Protein AF-A0A3D8Z1V7-F1 (afdb_monomer)

Foldseek 3Di:
DDDDDDDDDDDDDDDDDDDDDDDPDPDDPPDPDPCPDQFFPDADPNFRFRDDADAPDPDAPVLVVQLVVVCPDPCQVVQVVHDDDPQVSQLSSCCRAQVVLLQVLQCVQQNHPVRCVVFWDWDWDGVVVVDPHTAIETEGLDDDPSVSSSSVSSNVVNPPHHDRPRYTYGYDVVRVCVVVVVVPPD

Nearest PDB structures (foldseek):
  8j7t-assembly1_B  TM=4.264E-01  e=1.704E+00  Homo sapiens
  6vd9-assembly2_B  TM=3.852E-01  e=3.256E+00  Cupriavidus metallidurans CH34
  1yj7-assembly1_C  TM=2.458E-01  e=1.315E+00  Escherichia coli
  6sw5-assembly2_D  TM=3.712E-01  e=5.467E+00  Homo sapiens
  3v97-assembly1_A  TM=3.037E-01  e=2.681E+00  Escherichia coli K-12

Mean predicted aligned error: 13.34 Å

Solvent-accessible surface area (backbone atoms only — not comparable to full-atom values): 11504 Å² total; per-residue (Å²): 142,84,89,81,89,82,92,85,83,90,81,89,80,89,83,87,81,84,90,80,88,79,81,91,71,88,68,80,83,87,62,83,78,83,64,92,62,79,53,69,77,48,76,57,96,94,35,37,26,41,53,79,76,81,73,73,42,94,74,29,71,56,56,53,50,52,33,52,58,48,66,71,30,65,56,41,73,74,33,76,84,44,76,83,43,74,48,48,49,47,32,48,34,43,53,68,54,47,36,56,50,52,51,52,29,45,28,73,70,50,35,53,77,84,38,34,62,77,50,34,52,75,50,77,40,33,31,81,78,71,36,97,52,45,29,37,38,43,35,26,48,72,79,54,79,63,52,55,55,31,51,52,49,48,46,64,68,23,60,84,48,36,59,57,85,47,47,44,35,29,56,36,83,60,56,84,54,55,70,59,57,71,68,67,78,118

Radius of gyration: 25.28 Å; Cα contacts (8 Å, |Δi|>4): 231; chains: 1; bounding box: 89×51×52 Å

Structure (mmCIF, N/CA/C/O backbone):
data_AF-A0A3D8Z1V7-F1
#
_entry.id   AF-A0A3D8Z1V7-F1
#
loop_
_atom_site.group_PDB
_atom_site.id
_atom_site.type_symbol
_atom_site.label_atom_id
_atom_site.label_alt_id
_atom_site.label_comp_id
_atom_site.label_asym_id
_atom_site.label_entity_id
_atom_site.label_seq_id
_atom_site.pdbx_PDB_ins_code
_atom_site.Cartn_x
_atom_site.Cartn_y
_atom_site.Cartn_z
_atom_site.occupancy
_atom_site.B_iso_or_equiv
_atom_site.auth_seq_id
_atom_site.auth_comp_id
_atom_site.auth_asym_id
_atom_site.auth_atom_id
_atom_site.pdbx_PDB_model_num
ATOM 1 N N . MET A 1 1 ? -67.248 1.245 -36.392 1.00 36.69 1 MET A N 1
ATOM 2 C CA . MET A 1 1 ? -67.913 0.194 -35.577 1.00 36.69 1 MET A CA 1
ATOM 3 C C . MET A 1 1 ? -66.799 -0.486 -34.789 1.00 36.69 1 MET A C 1
ATOM 5 O O . MET A 1 1 ? -65.907 -0.995 -35.435 1.00 36.69 1 MET A O 1
ATOM 9 N N . LYS A 1 2 ? -66.633 -0.368 -33.469 1.00 39.84 2 LYS A N 1
ATOM 10 C CA . LYS A 1 2 ? -67.512 -0.695 -32.335 1.00 39.84 2 LYS A CA 1
ATOM 11 C C . LYS A 1 2 ? -67.041 0.135 -31.113 1.00 39.84 2 LYS A C 1
ATOM 13 O O . LYS A 1 2 ? -65.891 0.553 -31.067 1.00 39.84 2 LYS A O 1
ATOM 18 N N . LYS A 1 3 ? -67.967 0.430 -30.200 1.00 40.41 3 LYS A N 1
ATOM 19 C CA . LYS A 1 3 ? -67.883 1.364 -29.056 1.00 40.41 3 LYS A CA 1
ATOM 20 C C . LYS A 1 3 ? -67.229 0.723 -27.814 1.00 40.41 3 LYS A C 1
ATOM 22 O O . LYS A 1 3 ? -67.368 -0.486 -27.675 1.00 40.41 3 LYS A O 1
ATOM 27 N N . MET A 1 4 ? -66.662 1.551 -26.918 1.00 53.50 4 MET A N 1
ATOM 28 C CA . MET A 1 4 ? -66.791 1.597 -25.428 1.00 53.50 4 MET A CA 1
ATOM 29 C C . MET A 1 4 ? -65.552 2.354 -24.858 1.00 53.50 4 MET A C 1
ATOM 31 O O . MET A 1 4 ? -64.449 1.900 -25.117 1.00 53.50 4 MET A O 1
ATOM 35 N N . VAL A 1 5 ? -65.552 3.566 -24.262 1.00 49.47 5 VAL A N 1
ATOM 36 C CA . VAL A 1 5 ? -66.402 4.221 -23.227 1.00 49.47 5 VAL A CA 1
ATOM 37 C C . VAL A 1 5 ? -66.281 3.447 -21.891 1.00 49.47 5 VAL A C 1
ATOM 39 O O . VAL A 1 5 ? -66.635 2.278 -21.912 1.00 49.47 5 VAL A O 1
ATOM 42 N N . PHE A 1 6 ? -65.809 3.923 -20.719 1.00 47.84 6 PHE A N 1
ATOM 43 C CA . PHE A 1 6 ? -65.652 5.250 -20.076 1.00 47.84 6 PHE A CA 1
ATOM 44 C C . PHE A 1 6 ? -64.863 5.111 -18.723 1.00 47.84 6 PHE A C 1
ATOM 46 O O . PHE A 1 6 ? -64.925 4.029 -18.155 1.00 47.84 6 PHE A O 1
ATOM 53 N N . ILE A 1 7 ? -64.290 6.227 -18.195 1.00 51.06 7 ILE A N 1
ATOM 54 C CA . ILE A 1 7 ? -64.297 6.735 -16.770 1.00 51.06 7 ILE A CA 1
ATOM 55 C C . ILE A 1 7 ? -63.654 5.853 -15.672 1.00 51.06 7 ILE A C 1
ATOM 57 O O . ILE A 1 7 ? -63.883 4.659 -15.636 1.00 51.06 7 ILE A O 1
ATOM 61 N N . ALA A 1 8 ? -62.950 6.310 -14.630 1.00 48.50 8 ALA A N 1
ATOM 62 C CA . ALA A 1 8 ? -62.347 7.550 -14.111 1.00 48.50 8 ALA A CA 1
ATOM 63 C C . ALA A 1 8 ? -61.483 7.086 -12.894 1.00 48.50 8 ALA A C 1
ATOM 65 O O . ALA A 1 8 ? -61.575 5.933 -12.488 1.00 48.50 8 ALA A O 1
ATOM 66 N N . ILE A 1 9 ? -60.600 7.865 -12.275 1.00 53.44 9 ILE A N 1
ATOM 67 C CA . ILE A 1 9 ? -60.926 8.788 -11.177 1.00 53.44 9 ILE A CA 1
ATOM 68 C C . ILE A 1 9 ? -59.629 9.523 -10.824 1.00 53.44 9 ILE A C 1
ATOM 70 O O . ILE A 1 9 ? -58.592 8.918 -10.557 1.00 53.44 9 ILE A O 1
ATOM 74 N N . LEU A 1 10 ? -59.737 10.845 -10.839 1.00 50.25 10 LEU A N 1
ATOM 75 C CA . LEU A 1 10 ? -58.788 11.810 -10.318 1.00 50.25 10 LEU A CA 1
ATOM 76 C C . LEU A 1 10 ? -59.060 11.948 -8.811 1.00 50.25 10 LEU A C 1
ATOM 78 O O . LEU A 1 10 ? -60.176 12.309 -8.441 1.00 50.25 10 LEU A O 1
ATOM 82 N N . SER A 1 11 ? -58.064 11.708 -7.960 1.00 50.09 11 SER A N 1
ATOM 83 C CA . SER A 1 11 ? -58.139 12.043 -6.532 1.00 50.09 11 SER A CA 1
ATOM 84 C C . SER A 1 11 ? -56.887 12.811 -6.135 1.00 50.09 11 SER A C 1
ATOM 86 O O . SER A 1 11 ? -55.840 12.236 -5.853 1.00 50.09 11 SER A O 1
ATOM 88 N N . VAL A 1 12 ? -57.019 14.136 -6.163 1.00 46.41 12 VAL A N 1
ATOM 89 C CA . VAL A 1 12 ? -56.083 15.102 -5.588 1.00 46.41 12 VAL A CA 1
ATOM 90 C C . VAL A 1 12 ? -56.299 15.121 -4.078 1.00 46.41 12 VAL A C 1
ATOM 92 O O . VAL A 1 12 ? -57.408 15.394 -3.623 1.00 46.41 12 VAL A O 1
ATOM 95 N N . LEU A 1 13 ? -55.241 14.886 -3.306 1.00 58.91 13 LEU A N 1
ATOM 96 C CA . LEU A 1 13 ? -55.173 15.286 -1.904 1.00 58.91 13 LEU A CA 1
ATOM 97 C C . LEU A 1 13 ? -54.005 16.258 -1.739 1.00 58.91 13 LEU A C 1
ATOM 99 O O . LEU A 1 13 ? -52.839 15.877 -1.732 1.00 58.91 13 LEU A O 1
ATOM 103 N N . LEU A 1 14 ? -54.372 17.534 -1.643 1.00 47.94 14 LEU A N 1
ATOM 104 C CA . LEU A 1 14 ? -53.572 18.611 -1.078 1.00 47.94 14 LEU A CA 1
ATOM 105 C C . LEU A 1 14 ? -53.502 18.412 0.439 1.00 47.94 14 LEU A C 1
ATOM 107 O O . LEU A 1 14 ? -54.532 18.461 1.109 1.00 47.94 14 LEU A O 1
ATOM 111 N N . LEU A 1 15 ? -52.293 18.275 0.977 1.00 61.50 15 LEU A N 1
ATOM 112 C CA . LEU A 1 15 ? -52.003 18.668 2.351 1.00 61.50 15 LEU A CA 1
ATOM 113 C C . LEU A 1 15 ? -50.896 19.718 2.323 1.00 61.50 15 LEU A C 1
ATOM 115 O O . LEU A 1 15 ? -49.775 19.472 1.888 1.00 61.50 15 LEU A O 1
ATOM 119 N N . ILE A 1 16 ? -51.284 20.911 2.758 1.00 56.44 16 ILE A N 1
ATOM 120 C CA . ILE A 1 16 ? -50.437 22.057 3.051 1.00 56.44 16 ILE A CA 1
ATOM 121 C C . ILE A 1 16 ? -50.046 21.959 4.532 1.00 56.44 16 ILE A C 1
ATOM 123 O O . ILE A 1 16 ? -50.916 21.819 5.389 1.00 56.44 16 ILE A O 1
ATOM 127 N N . GLY A 1 17 ? -48.754 22.099 4.815 1.00 51.62 17 GLY A N 1
ATOM 128 C CA . GLY A 1 17 ? -48.171 22.446 6.116 1.00 51.62 17 GLY A CA 1
ATOM 129 C C . GLY A 1 17 ? -46.689 22.741 5.875 1.00 51.62 17 GLY A C 1
ATOM 130 O O . GLY A 1 17 ? -45.964 21.840 5.482 1.00 51.62 17 GLY A O 1
ATOM 131 N N . GLY A 1 18 ? -46.272 24.007 5.768 1.00 40.59 18 GLY A N 1
ATOM 132 C CA . GLY A 1 18 ? -45.757 24.829 6.879 1.00 40.59 18 GLY A CA 1
ATOM 133 C C . GLY A 1 18 ? -44.215 24.809 6.843 1.00 40.59 18 GLY A C 1
ATOM 134 O O . GLY A 1 18 ? -43.633 23.782 7.142 1.00 40.59 18 GLY A O 1
ATOM 135 N N . CYS A 1 19 ? -43.548 25.782 6.209 1.00 48.91 19 CYS A N 1
ATOM 136 C CA . CYS A 1 19 ? -43.001 27.031 6.782 1.00 48.91 19 CYS A CA 1
ATOM 137 C C . CYS A 1 19 ? -41.637 26.863 7.501 1.00 48.91 19 CYS A C 1
ATOM 139 O O . CYS A 1 19 ? -41.556 26.175 8.512 1.00 48.91 19 CYS A O 1
ATOM 141 N N . GLY A 1 20 ? -40.610 27.555 6.982 1.00 41.53 20 GLY A N 1
ATOM 142 C CA . GLY A 1 20 ? -39.247 27.721 7.526 1.00 41.53 20 GLY A CA 1
ATOM 143 C C . GLY A 1 20 ? -38.201 27.586 6.405 1.00 41.53 20 GLY A C 1
ATOM 144 O O . GLY A 1 20 ? -37.954 26.471 5.972 1.00 41.53 20 GLY A O 1
ATOM 145 N N . THR A 1 21 ? -37.790 28.658 5.701 1.00 46.19 21 THR A N 1
ATOM 146 C CA . THR A 1 21 ? -36.613 29.529 5.999 1.00 46.19 21 THR A CA 1
ATOM 147 C C . THR A 1 21 ? -35.351 28.681 6.241 1.00 46.19 21 THR A C 1
ATOM 149 O O . THR A 1 21 ? -35.394 27.786 7.069 1.00 46.19 21 THR A O 1
ATOM 152 N N . GLU A 1 22 ? -34.185 28.842 5.618 1.00 40.16 22 GLU A N 1
ATOM 153 C CA . GLU A 1 22 ? -33.534 29.916 4.864 1.00 40.16 22 GLU A CA 1
ATOM 154 C C . GLU A 1 22 ? -32.158 29.358 4.428 1.00 40.16 22 GLU A C 1
ATOM 156 O O . GLU A 1 22 ? -31.621 28.488 5.108 1.00 40.16 22 GLU A O 1
ATOM 161 N N . GLY A 1 23 ? -31.589 29.850 3.322 1.00 37.38 23 GLY A N 1
ATOM 162 C CA . GLY A 1 23 ? -30.153 29.724 3.032 1.00 37.38 23 GLY A CA 1
ATOM 163 C C . GLY A 1 23 ? -29.674 28.406 2.413 1.00 37.38 23 GLY A C 1
ATOM 164 O O . GLY A 1 23 ? -29.104 27.555 3.086 1.00 37.38 23 GLY A O 1
ATOM 165 N N . THR A 1 24 ? -29.778 28.279 1.089 1.00 41.50 24 THR A N 1
ATOM 166 C CA . THR A 1 24 ? -28.819 27.463 0.328 1.00 41.50 24 THR A CA 1
ATOM 167 C C . THR A 1 24 ? -27.520 28.251 0.198 1.00 41.50 24 THR A C 1
ATOM 169 O O . THR A 1 24 ? -27.268 28.868 -0.837 1.00 41.50 24 THR A O 1
ATOM 172 N N . ASP A 1 25 ? -26.718 28.247 1.259 1.00 39.47 25 ASP A N 1
ATOM 173 C CA . ASP A 1 25 ? -25.293 28.517 1.127 1.00 39.47 25 ASP A CA 1
ATOM 174 C C . ASP A 1 25 ? -24.633 27.237 0.624 1.00 39.47 25 ASP A C 1
ATOM 176 O O . ASP A 1 25 ? -24.606 26.207 1.300 1.00 39.47 25 ASP A O 1
ATOM 180 N N . GLY A 1 26 ? -24.123 27.310 -0.605 1.00 48.50 26 GLY A N 1
ATOM 181 C CA . GLY A 1 26 ? -23.176 26.342 -1.127 1.00 48.50 26 GLY A CA 1
ATOM 182 C C . GLY A 1 26 ? -21.952 26.333 -0.224 1.00 48.50 26 GLY A C 1
ATOM 183 O O . GLY A 1 26 ? -21.094 27.209 -0.313 1.00 48.50 26 GLY A O 1
ATOM 184 N N . ARG A 1 27 ? -21.886 25.343 0.662 1.00 35.81 27 ARG A N 1
ATOM 185 C CA . ARG A 1 27 ? -20.679 25.025 1.405 1.00 35.81 27 ARG A CA 1
ATOM 186 C C . ARG A 1 27 ? -19.976 23.913 0.644 1.00 35.81 27 ARG A C 1
ATOM 188 O O . ARG A 1 27 ? -20.516 22.822 0.497 1.00 35.81 27 ARG A O 1
ATOM 195 N N . ALA A 1 28 ? -18.807 24.250 0.104 1.00 43.41 28 ALA A N 1
ATOM 196 C CA . ALA A 1 28 ? -17.810 23.277 -0.299 1.00 43.41 28 ALA A CA 1
ATOM 197 C C . ALA A 1 28 ? -17.641 22.289 0.859 1.00 43.41 28 ALA A C 1
ATOM 199 O O . ALA A 1 28 ? -17.317 22.698 1.977 1.00 43.41 28 ALA A O 1
ATOM 200 N N . ASP A 1 29 ? -17.974 21.029 0.599 1.00 32.75 29 ASP A N 1
ATOM 201 C CA . ASP A 1 29 ? -17.901 19.956 1.579 1.00 32.75 29 ASP A CA 1
ATOM 202 C C . ASP A 1 29 ? -16.434 19.532 1.695 1.00 32.75 29 ASP A C 1
ATOM 204 O O . ASP A 1 29 ? -15.956 18.608 1.040 1.00 32.75 29 ASP A O 1
ATOM 208 N N . ASP A 1 30 ? -15.701 20.327 2.468 1.00 42.16 30 ASP A N 1
ATOM 209 C CA . ASP A 1 30 ? -14.350 20.067 2.951 1.00 42.16 30 ASP A CA 1
ATOM 210 C C . ASP A 1 30 ? -14.444 19.233 4.237 1.00 42.16 30 ASP A C 1
ATOM 212 O O . ASP A 1 30 ? -14.076 19.661 5.331 1.00 42.16 30 ASP A O 1
ATOM 216 N N . SER A 1 31 ? -15.070 18.063 4.115 1.00 37.75 31 SER A N 1
ATOM 217 C CA . SER A 1 31 ? -15.156 17.078 5.183 1.00 37.75 31 SER A CA 1
ATOM 218 C C . 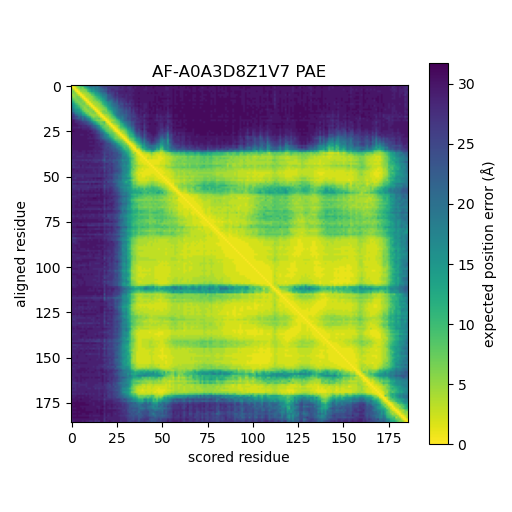SER A 1 31 ? -14.582 15.753 4.680 1.00 37.75 31 SER A C 1
ATOM 220 O O . SER A 1 31 ? -15.137 15.064 3.816 1.00 37.75 31 SER A O 1
ATOM 222 N N . SER A 1 32 ? -13.406 15.395 5.206 1.00 44.53 32 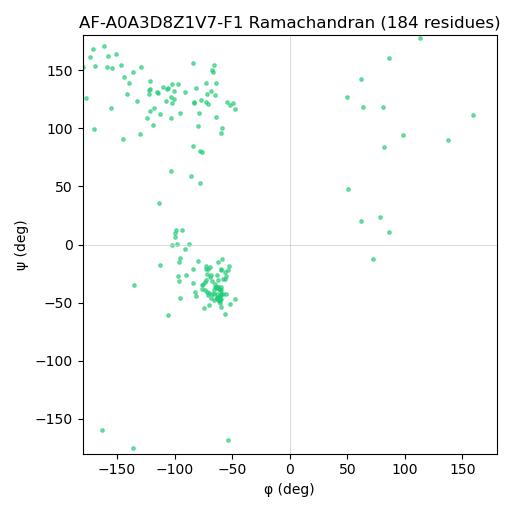SER A N 1
ATOM 223 C CA . SER A 1 32 ? -13.037 13.990 5.317 1.00 44.53 32 SER A CA 1
ATOM 224 C C . SER A 1 32 ? -14.177 13.317 6.081 1.00 44.53 32 SER A C 1
ATOM 226 O O . SER A 1 32 ? -14.611 13.794 7.129 1.00 44.53 32 SER A O 1
ATOM 228 N N . ALA A 1 33 ? -14.781 12.295 5.481 1.00 43.91 33 ALA A N 1
ATOM 229 C CA . ALA A 1 33 ? -15.939 11.648 6.071 1.00 43.91 33 ALA A CA 1
ATOM 230 C C . ALA A 1 33 ? -15.508 11.001 7.394 1.00 43.91 33 ALA A C 1
ATOM 232 O O . ALA A 1 33 ? -14.778 10.015 7.373 1.00 43.91 33 ALA A O 1
ATOM 233 N N . GLU A 1 34 ? -15.951 11.547 8.530 1.00 44.88 34 GLU A N 1
ATOM 234 C CA . GLU A 1 34 ? -15.893 10.861 9.822 1.00 44.88 34 GLU A CA 1
ATOM 235 C C . GLU A 1 34 ? -16.705 9.565 9.694 1.00 44.88 34 GLU A C 1
ATOM 237 O O . GLU A 1 34 ? -17.938 9.553 9.745 1.00 44.88 34 GLU A O 1
ATOM 242 N N . GLN A 1 35 ? -16.015 8.458 9.418 1.00 55.88 35 GLN A N 1
ATOM 243 C CA . GLN A 1 35 ? -16.645 7.164 9.209 1.00 55.88 35 GLN A CA 1
ATOM 244 C C . GLN A 1 35 ? -16.885 6.499 10.574 1.00 55.88 35 GLN A C 1
ATOM 246 O O . GLN A 1 35 ? -16.092 5.688 11.043 1.00 55.88 35 GLN A O 1
ATOM 251 N N . ASP A 1 36 ? -18.013 6.835 11.211 1.00 57.16 36 ASP A N 1
ATOM 252 C CA . ASP A 1 36 ? -18.428 6.337 12.541 1.00 57.16 36 ASP A CA 1
ATOM 253 C C . ASP A 1 36 ? -18.573 4.798 12.622 1.00 57.16 36 ASP A C 1
ATOM 255 O O . ASP A 1 36 ? -18.663 4.213 13.704 1.00 57.16 36 ASP A O 1
ATOM 259 N N . ASN A 1 37 ? -18.576 4.102 11.478 1.00 73.31 37 ASN A N 1
ATOM 260 C CA . ASN A 1 37 ? -18.304 2.671 11.426 1.00 73.31 37 ASN A CA 1
ATOM 261 C C . ASN A 1 37 ? -17.460 2.304 10.194 1.00 73.31 37 ASN A C 1
ATOM 263 O O . ASN A 1 37 ? -17.796 2.634 9.057 1.00 73.31 37 ASN A O 1
ATOM 267 N N . TRP A 1 38 ? -16.377 1.559 10.406 1.00 86.44 38 TRP A N 1
ATOM 268 C CA . TRP A 1 38 ? -15.535 1.006 9.340 1.00 86.44 38 TRP A CA 1
ATOM 269 C C . TRP A 1 38 ? -16.163 -0.241 8.697 1.00 86.44 38 TRP A C 1
ATOM 271 O O . TRP A 1 38 ? -15.561 -1.317 8.652 1.00 86.44 38 TRP A O 1
ATOM 281 N N . GLY A 1 39 ? -17.417 -0.121 8.260 1.00 87.19 39 GLY A N 1
ATOM 282 C CA . GLY A 1 39 ? -18.114 -1.152 7.502 1.00 87.19 39 GLY A CA 1
ATOM 283 C C . GLY A 1 39 ? -17.490 -1.377 6.123 1.00 87.19 39 GLY A C 1
ATOM 284 O O . GLY A 1 39 ? -16.866 -0.487 5.549 1.00 87.19 39 GLY A O 1
ATOM 285 N N . ALA A 1 40 ? -17.671 -2.582 5.581 1.00 90.75 40 ALA A N 1
ATOM 286 C CA . ALA A 1 40 ? -17.222 -2.908 4.233 1.00 90.75 40 ALA A CA 1
ATOM 287 C C . ALA A 1 40 ? -17.984 -2.072 3.190 1.00 90.75 40 ALA A C 1
ATOM 289 O O . ALA A 1 40 ? -19.216 -2.067 3.179 1.00 90.75 40 ALA A O 1
ATOM 290 N N . ILE A 1 41 ? -17.252 -1.412 2.295 1.00 92.44 41 ILE A N 1
ATOM 291 C CA . ILE A 1 41 ? -17.805 -0.636 1.175 1.00 92.44 41 ILE A CA 1
ATOM 292 C C . ILE A 1 41 ? -17.830 -1.441 -0.129 1.00 92.44 41 ILE A C 1
ATOM 294 O O . ILE A 1 41 ? -18.687 -1.213 -0.980 1.00 92.44 41 ILE A O 1
ATOM 298 N N . LYS A 1 42 ? -16.925 -2.417 -0.278 1.00 91.81 42 LYS A N 1
ATOM 299 C CA . LYS A 1 42 ? -16.917 -3.401 -1.371 1.00 91.81 42 LYS A CA 1
ATOM 300 C C . LYS A 1 42 ? -16.062 -4.615 -1.013 1.00 91.81 42 LYS A C 1
ATOM 302 O O . LYS A 1 42 ? -15.327 -4.593 -0.030 1.00 91.81 42 LYS A O 1
ATOM 307 N N . ASN A 1 43 ? -16.127 -5.653 -1.842 1.00 89.19 43 ASN A N 1
ATOM 308 C CA . ASN A 1 43 ? -15.258 -6.820 -1.739 1.00 89.19 43 ASN A CA 1
ATOM 309 C C . ASN A 1 43 ? -14.347 -6.912 -2.973 1.00 89.19 43 ASN A C 1
ATOM 311 O O . ASN A 1 43 ? -14.830 -6.800 -4.101 1.00 89.19 43 ASN A O 1
ATOM 315 N N . VAL A 1 44 ? -13.042 -7.086 -2.758 1.00 87.00 44 VAL A N 1
ATOM 316 C CA . VAL A 1 44 ? -12.033 -7.270 -3.815 1.00 87.00 44 VAL A CA 1
ATOM 317 C C . VAL A 1 44 ? -11.155 -8.452 -3.429 1.00 87.00 44 VAL A C 1
ATOM 319 O O . VAL A 1 44 ? -10.571 -8.448 -2.349 1.00 87.00 44 VAL A O 1
ATOM 322 N N . SER A 1 45 ? -11.060 -9.462 -4.297 1.00 83.25 45 SER A N 1
ATOM 323 C CA . SER A 1 45 ? -10.227 -10.655 -4.069 1.00 83.25 45 SER A CA 1
ATOM 324 C C . SER A 1 45 ? -10.464 -11.308 -2.695 1.00 83.25 45 SER A C 1
ATOM 326 O O . SER A 1 45 ? -9.519 -11.577 -1.955 1.00 83.25 45 SER A O 1
ATOM 328 N N . ASP A 1 46 ? -11.736 -11.509 -2.328 1.00 86.00 46 ASP A N 1
ATOM 329 C CA . ASP A 1 46 ? -12.178 -12.053 -1.034 1.00 86.00 46 ASP A CA 1
ATOM 330 C C . ASP A 1 46 ? -11.797 -11.199 0.197 1.00 86.00 46 ASP A C 1
ATOM 332 O O . ASP A 1 46 ? -11.790 -11.691 1.332 1.00 86.00 46 ASP A O 1
ATOM 336 N N . ARG A 1 47 ? -11.504 -9.906 0.004 1.00 87.81 47 ARG A N 1
ATOM 337 C CA . ARG A 1 47 ? -11.195 -8.942 1.071 1.00 87.81 47 ARG A CA 1
ATOM 338 C C . ARG A 1 47 ? -12.262 -7.861 1.143 1.00 87.81 47 ARG A C 1
ATOM 340 O O . ARG A 1 47 ? -12.591 -7.236 0.137 1.00 87.81 47 ARG A O 1
ATOM 347 N N . ASP A 1 48 ? -12.747 -7.608 2.352 1.00 91.56 48 ASP A N 1
ATOM 348 C CA . ASP A 1 48 ? -13.691 -6.530 2.627 1.00 91.56 48 ASP A CA 1
ATOM 349 C C . ASP A 1 48 ? -12.939 -5.200 2.713 1.00 91.56 48 ASP A C 1
ATOM 351 O O . ASP A 1 48 ? -12.271 -4.902 3.708 1.00 91.56 48 ASP A O 1
ATOM 355 N N . ILE A 1 49 ? -13.030 -4.418 1.639 1.00 92.75 49 ILE A N 1
ATOM 356 C CA . ILE A 1 49 ? -12.470 -3.072 1.556 1.00 92.75 49 ILE A CA 1
ATOM 357 C C . ILE A 1 49 ? -13.316 -2.160 2.433 1.00 92.75 49 ILE A C 1
ATOM 359 O O . ILE A 1 49 ? -14.542 -2.155 2.315 1.00 92.75 49 ILE A O 1
ATOM 363 N N . ILE A 1 50 ? -12.662 -1.398 3.304 1.00 93.31 50 ILE A N 1
ATOM 364 C CA . ILE A 1 50 ? -13.324 -0.518 4.281 1.00 93.31 50 ILE A CA 1
ATOM 365 C C . ILE A 1 50 ? -13.094 0.966 4.006 1.00 93.31 50 ILE A C 1
ATOM 367 O O . ILE A 1 50 ? -13.840 1.792 4.524 1.00 93.31 50 ILE A O 1
ATOM 371 N N . ALA A 1 51 ? -12.084 1.296 3.200 1.00 92.31 51 ALA A N 1
ATOM 372 C CA . ALA A 1 51 ? -11.767 2.658 2.802 1.00 92.31 51 ALA A CA 1
ATOM 373 C C . ALA A 1 51 ? -11.026 2.675 1.458 1.00 92.31 51 ALA A C 1
ATOM 375 O O . ALA A 1 51 ? -10.307 1.731 1.123 1.00 92.31 51 ALA A O 1
ATOM 376 N N . GLU A 1 52 ? -1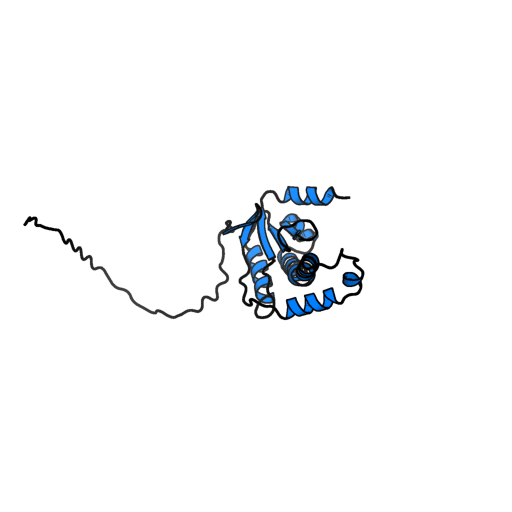1.186 3.773 0.720 1.00 88.56 52 GLU A N 1
ATOM 377 C CA . GLU A 1 52 ? -10.466 4.065 -0.520 1.00 88.56 52 GLU A CA 1
ATOM 378 C C . GLU A 1 52 ? -9.995 5.516 -0.523 1.00 88.56 52 GLU A C 1
ATOM 380 O O . GLU A 1 52 ? -10.666 6.399 0.015 1.00 88.56 52 GLU A O 1
ATOM 385 N N . LEU A 1 53 ? -8.855 5.766 -1.163 1.00 88.38 53 LEU A N 1
ATOM 386 C CA . LEU A 1 53 ? -8.341 7.118 -1.355 1.00 88.38 53 LEU A CA 1
ATOM 387 C C . LEU A 1 53 ? -9.042 7.778 -2.542 1.00 88.38 53 LEU A C 1
ATOM 389 O O . LEU A 1 53 ? -9.172 7.177 -3.616 1.00 88.38 53 LEU A O 1
ATOM 393 N N . LYS A 1 54 ? -9.457 9.036 -2.375 1.00 84.94 54 LYS A N 1
ATOM 394 C CA . LYS A 1 54 ? -10.016 9.822 -3.478 1.00 84.94 54 LYS A CA 1
ATOM 395 C C . LYS A 1 54 ? -8.877 10.196 -4.421 1.00 84.94 54 LYS A C 1
ATOM 397 O O . LYS A 1 54 ? -7.916 10.848 -4.020 1.00 84.94 54 LYS A O 1
ATOM 402 N N . GLN A 1 55 ? -8.993 9.808 -5.684 1.00 82.75 55 GLN A N 1
ATOM 403 C CA . GLN A 1 55 ? -7.994 10.152 -6.691 1.00 82.75 55 GLN A CA 1
ATOM 404 C C . GLN A 1 55 ? -8.279 11.554 -7.231 1.00 82.75 55 GLN A C 1
ATOM 406 O O . GLN A 1 55 ? -9.370 11.817 -7.735 1.00 82.75 55 GLN A O 1
ATOM 411 N N . THR A 1 56 ? -7.308 12.460 -7.114 1.00 79.06 56 THR A N 1
ATOM 412 C CA . THR A 1 56 ? -7.423 13.835 -7.632 1.00 79.06 56 THR A CA 1
ATOM 413 C C . THR A 1 56 ? -6.813 14.003 -9.023 1.00 79.06 56 THR A C 1
ATOM 415 O O . THR A 1 56 ? -7.019 15.034 -9.655 1.00 79.06 56 THR A O 1
ATOM 418 N N . VAL A 1 57 ? -6.063 13.003 -9.496 1.00 79.12 57 VAL A N 1
ATOM 419 C CA . VAL A 1 57 ? -5.427 12.966 -10.817 1.00 79.12 57 VAL A CA 1
ATOM 420 C C . VAL A 1 57 ? -5.550 11.561 -11.413 1.00 79.12 57 VAL A C 1
ATOM 422 O O . VAL A 1 57 ? -5.416 10.566 -10.701 1.00 79.12 57 VAL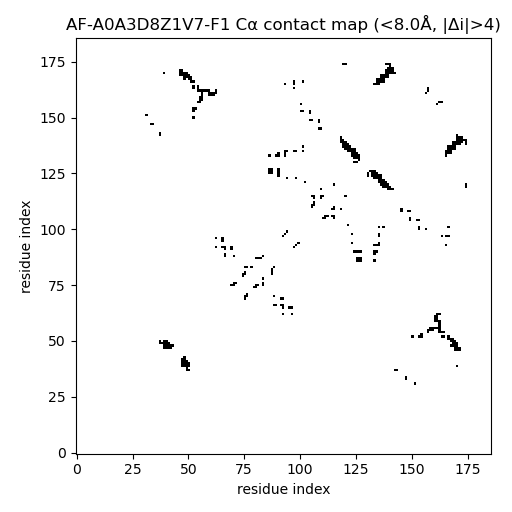 A O 1
ATOM 425 N N . GLU A 1 58 ? -5.837 11.478 -12.713 1.00 72.38 58 GLU A N 1
ATOM 426 C CA . GLU A 1 58 ? -5.899 10.206 -13.449 1.00 72.38 58 GLU A CA 1
ATOM 427 C C . GLU A 1 58 ? -4.491 9.750 -13.857 1.00 72.38 58 GLU A C 1
ATOM 429 O O . GLU A 1 58 ? -4.112 8.606 -13.614 1.00 72.38 58 GLU A O 1
ATOM 434 N N . GLU A 1 59 ? -3.685 10.686 -14.364 1.00 77.56 59 GLU A N 1
ATOM 435 C CA . GLU A 1 59 ? -2.273 10.496 -14.697 1.00 77.56 59 GLU A CA 1
ATOM 436 C C . GLU A 1 59 ? -1.385 11.209 -13.668 1.00 77.56 59 GLU A C 1
ATOM 438 O O . GLU A 1 59 ? -1.624 12.366 -13.316 1.00 77.56 59 GLU A O 1
ATOM 443 N N . SER A 1 60 ? -0.341 10.529 -13.188 1.00 80.88 60 SER A N 1
ATOM 444 C CA . SER A 1 60 ? 0.633 11.098 -12.250 1.00 80.88 60 SER A CA 1
ATOM 445 C C . SER A 1 60 ? 1.995 11.225 -12.935 1.00 80.88 60 SER A C 1
ATOM 447 O O . SER A 1 60 ? 2.645 10.206 -13.183 1.00 80.88 60 SER A O 1
ATOM 449 N N . PRO A 1 61 ? 2.484 12.455 -13.188 1.00 81.31 61 PRO A N 1
ATOM 450 C CA . PRO A 1 61 ? 3.822 12.670 -13.737 1.00 81.31 61 PRO A CA 1
ATOM 451 C C . PRO A 1 61 ? 4.932 12.037 -12.892 1.00 81.31 61 PRO A C 1
ATOM 453 O O . PRO A 1 61 ? 5.962 11.634 -13.414 1.00 81.31 61 PRO A O 1
ATOM 456 N N . GLN A 1 62 ? 4.733 11.929 -11.580 1.00 79.44 62 GLN A N 1
ATOM 457 C CA . GLN A 1 62 ? 5.712 11.333 -10.670 1.00 79.44 62 GLN A CA 1
ATOM 458 C C . GLN A 1 62 ? 5.740 9.815 -10.765 1.00 79.44 62 GLN A C 1
ATOM 460 O O . GLN A 1 62 ? 6.805 9.221 -10.639 1.00 79.44 62 GLN A O 1
ATOM 465 N N . ARG A 1 63 ? 4.584 9.200 -11.020 1.00 81.25 63 ARG A N 1
ATOM 466 C CA . ARG A 1 63 ? 4.500 7.771 -11.301 1.00 81.25 63 ARG A CA 1
ATOM 467 C C . ARG A 1 63 ? 5.203 7.432 -12.614 1.00 81.25 63 ARG A C 1
ATOM 469 O O . ARG A 1 63 ? 5.976 6.483 -12.647 1.00 81.25 63 ARG A O 1
ATOM 476 N N . GLU A 1 64 ? 5.014 8.258 -13.644 1.00 84.50 64 GLU A N 1
ATOM 477 C CA . GLU A 1 64 ? 5.735 8.132 -14.918 1.00 84.50 64 GLU A CA 1
ATOM 478 C C . GLU A 1 64 ? 7.251 8.283 -14.725 1.00 84.50 64 GLU A C 1
ATOM 480 O O . GLU A 1 64 ? 8.019 7.441 -15.180 1.00 84.50 64 GLU A O 1
ATOM 485 N N . LEU A 1 65 ? 7.695 9.317 -14.000 1.00 85.69 65 LEU A N 1
ATOM 486 C CA . LEU A 1 65 ? 9.119 9.538 -13.724 1.00 85.69 65 LEU A CA 1
ATOM 487 C C . LEU A 1 65 ? 9.748 8.378 -12.942 1.00 85.69 65 LEU A C 1
ATOM 489 O O . LEU A 1 65 ? 10.795 7.879 -13.344 1.00 85.69 65 LEU A O 1
ATOM 493 N N . ALA A 1 66 ? 9.106 7.923 -11.863 1.00 82.50 66 ALA A N 1
ATOM 494 C CA . ALA A 1 66 ? 9.616 6.810 -11.066 1.00 82.50 66 ALA A CA 1
ATOM 495 C C . ALA A 1 66 ? 9.638 5.496 -11.854 1.00 82.50 66 ALA A C 1
ATOM 497 O O . ALA A 1 66 ? 10.585 4.722 -11.724 1.00 82.50 66 ALA A O 1
ATOM 498 N N . SER A 1 67 ? 8.638 5.269 -12.713 1.00 84.81 67 SER A N 1
ATOM 499 C CA . SER A 1 67 ? 8.651 4.142 -13.642 1.00 84.81 67 SER A CA 1
ATOM 500 C C . SER A 1 67 ? 9.865 4.243 -14.569 1.00 84.81 67 SER A C 1
ATOM 502 O O . SER A 1 67 ? 10.710 3.355 -14.574 1.00 84.81 67 SER A O 1
ATOM 504 N N . GLN A 1 68 ? 10.059 5.366 -15.264 1.00 87.62 68 GLN A N 1
ATOM 505 C CA . GLN A 1 68 ? 11.194 5.542 -16.179 1.00 87.62 68 GLN A CA 1
ATOM 506 C C . GLN A 1 68 ? 12.565 5.377 -15.502 1.00 87.62 68 GLN A C 1
ATOM 508 O O . GLN A 1 68 ? 13.449 4.723 -16.064 1.00 87.62 68 GLN A O 1
ATOM 513 N N . GLU A 1 69 ? 12.758 5.933 -14.303 1.00 87.31 69 GLU A N 1
ATOM 514 C CA . GLU A 1 69 ? 13.998 5.761 -13.532 1.00 87.31 69 GLU A CA 1
ATOM 515 C C . GLU A 1 69 ? 14.268 4.282 -13.231 1.00 87.31 69 GLU A C 1
ATOM 517 O O . GLU A 1 69 ? 15.389 3.800 -13.407 1.00 87.31 69 GLU A O 1
ATOM 522 N N . GLN A 1 70 ? 13.233 3.529 -12.858 1.00 84.06 70 GLN A N 1
ATOM 523 C CA . GLN A 1 70 ? 13.369 2.112 -12.557 1.00 84.06 70 GLN A CA 1
ATOM 524 C C . GLN A 1 70 ? 13.653 1.272 -13.807 1.00 84.06 70 GLN A C 1
ATOM 526 O O . GLN A 1 70 ? 14.515 0.394 -13.778 1.00 84.06 70 GLN A O 1
ATOM 531 N N . LEU A 1 71 ? 12.976 1.550 -14.920 1.00 85.44 71 LEU A N 1
ATOM 532 C CA . LEU A 1 71 ? 13.100 0.780 -16.164 1.00 85.44 71 LEU A CA 1
ATOM 533 C C . LEU A 1 71 ? 14.405 1.015 -16.909 1.00 85.44 71 LEU A C 1
ATOM 535 O O . LEU A 1 71 ? 14.828 0.185 -17.713 1.00 85.44 71 LEU A O 1
ATOM 539 N N . THR A 1 72 ? 15.058 2.137 -16.630 1.00 87.38 72 THR A N 1
ATOM 540 C CA . THR A 1 72 ? 16.386 2.448 -17.163 1.00 87.38 72 THR A CA 1
ATOM 541 C C . THR A 1 72 ? 17.519 1.980 -16.250 1.00 87.38 72 THR A C 1
ATOM 543 O O . THR A 1 72 ? 18.684 2.074 -16.639 1.00 87.38 72 THR A O 1
ATOM 546 N N . SER A 1 73 ? 17.204 1.438 -15.067 1.00 87.31 73 SER A N 1
ATOM 547 C CA . SER A 1 73 ? 18.202 0.891 -14.148 1.00 87.31 73 SER A CA 1
ATOM 548 C C . SER A 1 73 ? 18.880 -0.366 -14.710 1.00 87.31 73 SER A C 1
ATOM 550 O O . SER A 1 73 ? 18.285 -1.162 -15.450 1.00 87.31 73 SER A O 1
ATOM 552 N N . MET A 1 74 ? 20.148 -0.566 -14.343 1.00 89.12 74 MET A N 1
ATOM 553 C CA . MET A 1 74 ? 20.871 -1.790 -14.700 1.00 89.12 74 MET A CA 1
ATOM 554 C C . MET A 1 74 ? 20.219 -3.008 -14.049 1.00 89.12 74 MET A C 1
ATOM 556 O O . MET A 1 74 ? 20.096 -4.050 -14.679 1.00 89.12 74 MET A O 1
ATOM 560 N N . GLU A 1 75 ? 19.738 -2.870 -12.816 1.00 87.75 75 GLU A N 1
ATOM 561 C CA . GLU A 1 75 ? 19.111 -3.955 -12.075 1.00 87.75 75 GLU A CA 1
ATOM 562 C C . GLU A 1 75 ? 17.848 -4.481 -12.778 1.00 87.75 75 GLU A C 1
ATOM 564 O O . GLU A 1 75 ? 17.625 -5.691 -12.831 1.00 87.75 75 GLU A O 1
ATOM 569 N N . TYR A 1 76 ? 17.046 -3.592 -13.373 1.00 87.62 76 TYR A N 1
ATOM 570 C CA . TYR A 1 76 ? 15.902 -3.990 -14.191 1.00 87.62 76 TYR A CA 1
ATOM 571 C C . TYR A 1 76 ? 16.342 -4.625 -15.516 1.00 87.62 76 TYR A C 1
ATOM 573 O O . TYR A 1 76 ? 15.925 -5.732 -15.852 1.00 87.62 76 TYR A O 1
ATOM 581 N N . THR A 1 77 ? 17.212 -3.945 -16.266 1.00 88.19 77 THR A N 1
ATOM 582 C CA . THR A 1 77 ? 17.592 -4.368 -17.626 1.00 88.19 77 THR A CA 1
ATOM 583 C C . THR A 1 77 ? 18.431 -5.647 -17.666 1.00 88.19 77 THR A C 1
ATOM 585 O O . THR A 1 77 ? 18.348 -6.398 -18.637 1.00 88.19 77 THR A O 1
ATOM 588 N N . GLU A 1 78 ? 19.195 -5.933 -16.611 1.00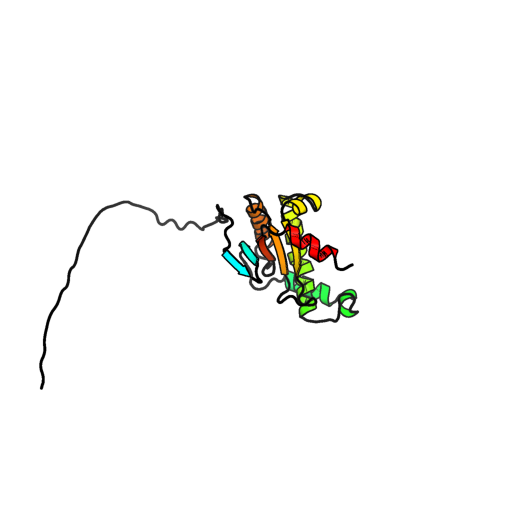 91.44 78 GLU A N 1
ATOM 589 C CA . GLU A 1 78 ? 19.953 -7.180 -16.446 1.00 91.44 78 GLU A CA 1
ATOM 590 C C . GLU A 1 78 ? 19.128 -8.305 -15.790 1.00 91.44 78 GLU A C 1
ATOM 592 O O . GLU A 1 78 ? 19.630 -9.414 -15.611 1.00 91.44 78 GLU A O 1
ATOM 597 N N . GLY A 1 79 ? 17.856 -8.049 -15.466 1.00 87.88 79 GLY A N 1
ATOM 598 C CA . GLY A 1 79 ? 16.908 -9.062 -15.006 1.00 87.88 79 GLY A CA 1
ATOM 599 C C . GLY A 1 79 ? 17.060 -9.482 -13.541 1.00 87.88 79 GLY A C 1
ATOM 600 O O . GLY A 1 79 ? 16.628 -10.573 -13.166 1.00 87.88 79 GLY A O 1
ATOM 601 N N . PHE A 1 80 ? 17.649 -8.644 -12.678 1.00 88.38 80 PHE A N 1
ATOM 602 C CA . PHE A 1 80 ? 17.812 -8.967 -11.250 1.00 88.38 80 PHE A CA 1
ATOM 603 C C . PHE A 1 80 ? 16.477 -9.132 -10.516 1.00 88.38 80 PHE A C 1
ATOM 605 O O . PHE A 1 80 ? 16.408 -9.854 -9.521 1.00 88.38 80 PHE A O 1
ATOM 612 N N . PHE A 1 81 ? 15.423 -8.477 -11.004 1.00 85.12 81 PHE A N 1
ATOM 613 C CA . PHE A 1 81 ? 14.075 -8.536 -10.437 1.00 85.12 81 PHE A CA 1
ATOM 614 C C . PHE A 1 81 ? 13.139 -9.500 -11.183 1.00 85.12 81 PHE A C 1
ATOM 616 O O . PHE A 1 81 ? 11.953 -9.561 -10.868 1.00 85.12 81 PHE A O 1
ATOM 623 N N . GLY A 1 82 ? 13.669 -10.263 -12.143 1.00 87.94 82 GLY A N 1
ATOM 624 C CA . GLY A 1 82 ? 12.898 -11.055 -13.098 1.00 87.94 82 GLY A CA 1
ATOM 625 C C . GLY A 1 82 ? 13.044 -10.524 -14.522 1.00 87.94 82 GLY A C 1
ATOM 626 O O . GLY A 1 82 ? 13.728 -9.529 -14.761 1.00 87.94 82 GLY A O 1
ATOM 627 N N . ASP A 1 83 ? 12.410 -11.205 -15.473 1.00 90.31 83 ASP A N 1
ATOM 628 C CA . ASP A 1 83 ? 12.460 -10.798 -16.875 1.00 90.31 83 ASP A CA 1
ATOM 629 C C . ASP A 1 83 ? 11.698 -9.472 -17.079 1.00 90.31 83 ASP A C 1
ATOM 631 O O . ASP A 1 83 ? 10.546 -9.354 -16.637 1.00 90.31 83 ASP A O 1
ATOM 635 N N . PRO A 1 84 ? 12.289 -8.483 -17.781 1.00 91.12 84 PRO A N 1
ATOM 636 C CA . PRO A 1 84 ? 11.607 -7.246 -18.139 1.00 91.12 84 PRO A CA 1
ATOM 637 C C . PRO A 1 84 ? 10.239 -7.496 -18.778 1.00 91.12 84 PRO A C 1
ATOM 639 O O . PRO A 1 84 ? 10.110 -8.179 -19.798 1.00 91.12 84 PRO A O 1
ATOM 642 N N . SER A 1 85 ? 9.201 -6.939 -18.166 1.00 91.25 85 SER A N 1
ATOM 643 C CA . SER A 1 85 ? 7.816 -7.073 -18.603 1.00 91.25 85 SER A CA 1
ATOM 644 C C . SER A 1 85 ? 6.963 -5.926 -18.064 1.00 91.25 85 SER A C 1
ATOM 646 O O . SER A 1 85 ? 7.330 -5.281 -17.083 1.00 91.25 85 SER A O 1
ATOM 648 N N . LYS A 1 86 ? 5.786 -5.717 -18.668 1.00 90.69 86 LYS A N 1
ATOM 649 C CA . LYS A 1 86 ? 4.805 -4.717 -18.208 1.00 90.69 86 LYS A CA 1
ATOM 650 C C . LYS A 1 86 ? 4.263 -4.987 -16.804 1.00 90.69 86 LYS A C 1
ATOM 652 O O . LYS A 1 86 ? 3.899 -4.064 -16.091 1.00 90.69 86 LYS A O 1
ATOM 657 N N . GLU A 1 87 ? 4.181 -6.255 -16.425 1.00 92.31 87 GLU A N 1
ATOM 658 C CA . GLU A 1 87 ? 3.758 -6.651 -15.081 1.00 92.31 87 GLU A CA 1
ATOM 659 C C . GLU A 1 87 ? 4.840 -6.299 -14.057 1.00 92.31 87 GLU A C 1
ATOM 661 O O . GLU A 1 87 ? 4.537 -5.722 -13.019 1.00 92.31 87 GLU A O 1
ATOM 666 N N . LEU A 1 88 ? 6.112 -6.571 -14.374 1.00 91.75 88 LEU A N 1
ATOM 667 C CA . LEU A 1 88 ? 7.228 -6.168 -13.520 1.00 91.75 88 LEU A CA 1
ATOM 668 C C . LEU A 1 88 ? 7.361 -4.636 -13.446 1.00 91.75 88 LEU A C 1
ATOM 670 O O . LEU A 1 88 ? 7.616 -4.098 -12.374 1.00 91.75 88 LEU A O 1
ATOM 674 N N . GLU A 1 89 ? 7.151 -3.932 -14.563 1.00 91.06 89 GLU A N 1
ATOM 675 C CA . GLU A 1 89 ? 7.074 -2.463 -14.617 1.00 91.06 89 GLU A CA 1
ATOM 676 C C . GLU A 1 89 ? 6.077 -1.911 -13.591 1.00 91.06 89 GLU A C 1
ATOM 678 O O . GLU A 1 89 ? 6.417 -1.036 -12.788 1.00 91.06 89 GLU A O 1
ATOM 683 N N . GLU A 1 90 ? 4.857 -2.445 -13.594 1.00 90.81 90 GLU A N 1
ATOM 684 C CA . GLU A 1 90 ? 3.795 -2.031 -12.683 1.00 90.81 90 GLU A CA 1
ATOM 685 C C . GLU A 1 90 ? 4.109 -2.423 -11.232 1.00 90.81 90 GLU A C 1
ATOM 687 O O . GLU A 1 90 ? 4.025 -1.578 -10.339 1.00 90.81 90 GLU A O 1
ATOM 692 N N . ASP A 1 91 ? 4.563 -3.659 -10.991 1.00 92.38 91 ASP A N 1
ATOM 693 C CA . ASP A 1 91 ? 4.951 -4.150 -9.662 1.00 92.38 91 ASP A CA 1
ATOM 694 C C . ASP A 1 91 ? 6.009 -3.257 -9.008 1.00 92.38 91 ASP A C 1
ATOM 696 O O . ASP A 1 91 ? 5.945 -2.961 -7.811 1.00 92.38 91 ASP A O 1
ATOM 700 N N . MET A 1 92 ? 7.002 -2.828 -9.785 1.00 90.88 92 MET A N 1
ATOM 701 C CA . MET A 1 92 ? 8.075 -1.979 -9.285 1.00 90.88 92 MET A CA 1
ATOM 702 C C . MET A 1 92 ? 7.624 -0.534 -9.104 1.00 90.88 92 MET A C 1
ATOM 704 O O . MET A 1 92 ? 7.991 0.090 -8.110 1.00 90.88 92 MET A O 1
ATOM 708 N N . THR A 1 93 ? 6.793 -0.019 -10.010 1.00 90.06 93 THR A N 1
ATOM 709 C CA . THR A 1 93 ? 6.211 1.322 -9.882 1.00 90.06 93 THR A CA 1
ATOM 710 C C . THR A 1 93 ? 5.390 1.429 -8.592 1.00 90.06 93 THR A C 1
ATOM 712 O O . THR A 1 93 ? 5.608 2.352 -7.805 1.00 90.06 93 THR A O 1
ATOM 715 N N . VAL A 1 94 ? 4.538 0.431 -8.318 1.00 91.12 94 VAL A N 1
ATOM 716 C CA . VAL A 1 94 ? 3.735 0.342 -7.085 1.00 91.12 94 VAL A CA 1
ATOM 717 C C . VAL A 1 94 ? 4.608 0.309 -5.831 1.00 91.12 94 VAL A C 1
ATOM 719 O O . VAL A 1 94 ? 4.330 0.973 -4.828 1.00 91.12 94 VAL A O 1
ATOM 722 N N . GLN A 1 95 ? 5.697 -0.455 -5.873 1.00 90.69 95 GLN A N 1
ATOM 723 C CA . GLN A 1 95 ? 6.644 -0.543 -4.762 1.00 90.69 95 GLN A CA 1
ATOM 724 C C . GLN A 1 95 ? 7.493 0.720 -4.580 1.00 90.69 95 GLN A C 1
ATOM 726 O O . GLN A 1 95 ? 7.939 0.970 -3.465 1.00 90.69 95 GLN A O 1
ATOM 731 N N . ALA A 1 96 ? 7.718 1.514 -5.627 1.00 88.69 96 ALA A N 1
ATOM 732 C CA . ALA A 1 96 ? 8.510 2.741 -5.560 1.00 88.69 96 ALA A CA 1
ATOM 733 C C . ALA A 1 96 ? 7.693 3.956 -5.091 1.00 88.69 96 ALA A C 1
ATOM 735 O O . ALA A 1 96 ? 8.233 4.834 -4.415 1.00 88.69 96 ALA A O 1
ATOM 736 N N . ILE A 1 97 ? 6.399 4.016 -5.427 1.00 88.00 97 ILE A N 1
ATOM 737 C CA . ILE A 1 97 ? 5.543 5.177 -5.148 1.00 88.00 97 ILE A CA 1
ATOM 738 C C . ILE A 1 97 ? 4.571 4.903 -3.997 1.00 88.00 97 ILE A C 1
ATOM 740 O O . ILE A 1 97 ? 4.604 5.592 -2.972 1.00 88.00 97 ILE A O 1
ATOM 744 N N . GLU A 1 98 ? 3.702 3.906 -4.140 1.00 90.62 98 GLU A N 1
ATOM 745 C CA . GLU A 1 98 ? 2.641 3.620 -3.175 1.00 90.62 98 GLU A CA 1
ATOM 746 C C . GLU A 1 98 ? 3.175 2.929 -1.916 1.00 90.62 98 GLU A C 1
ATOM 748 O O . GLU A 1 98 ? 2.712 3.218 -0.809 1.00 90.62 98 GLU A O 1
ATOM 753 N N . GLY A 1 99 ? 4.186 2.069 -2.060 1.00 91.94 99 GLY A N 1
ATOM 754 C CA . GLY A 1 99 ? 4.808 1.345 -0.950 1.00 91.94 99 GLY A CA 1
ATOM 755 C C . GLY A 1 99 ? 5.341 2.259 0.159 1.00 91.94 99 GLY A C 1
ATOM 756 O O . GLY A 1 99 ? 4.865 2.169 1.295 1.00 91.94 99 GLY A O 1
ATOM 757 N N . PRO A 1 100 ? 6.289 3.169 -0.136 1.00 91.69 100 PRO A N 1
ATOM 758 C CA . PRO A 1 100 ? 6.855 4.073 0.857 1.00 91.69 100 PRO A CA 1
ATOM 759 C C . PRO A 1 100 ? 5.802 4.988 1.481 1.00 91.69 100 PRO A C 1
ATOM 761 O O . PRO A 1 100 ? 5.835 5.216 2.688 1.00 91.69 100 PRO A O 1
ATOM 764 N N . ALA A 1 101 ? 4.836 5.464 0.688 1.00 92.38 101 ALA A N 1
ATOM 765 C CA . ALA A 1 101 ? 3.75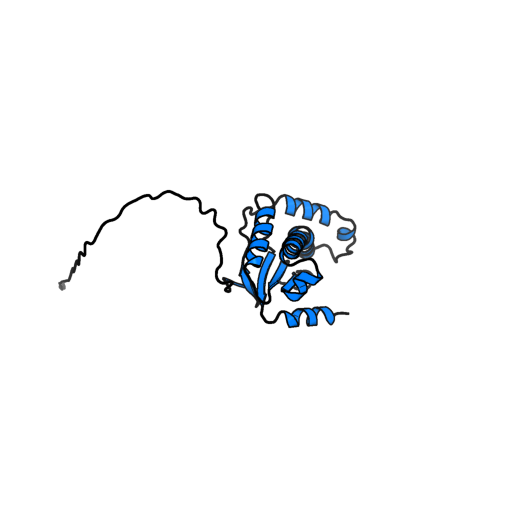2 6.304 1.188 1.00 92.38 101 ALA A CA 1
ATOM 766 C C . ALA A 1 101 ? 2.880 5.561 2.214 1.00 92.38 101 ALA A C 1
ATOM 768 O O . ALA A 1 101 ? 2.600 6.104 3.286 1.00 92.38 101 ALA A O 1
ATOM 769 N N . ALA A 1 102 ? 2.501 4.314 1.917 1.00 93.94 102 ALA A N 1
ATOM 770 C CA . ALA A 1 102 ? 1.733 3.462 2.820 1.00 93.94 102 ALA A CA 1
ATOM 771 C C . ALA A 1 102 ? 2.498 3.162 4.114 1.00 93.94 102 ALA A C 1
ATOM 773 O O . ALA A 1 102 ? 1.946 3.320 5.205 1.00 93.94 102 ALA A O 1
ATOM 774 N N . ILE A 1 103 ? 3.771 2.770 3.997 1.00 93.56 103 ILE A N 1
ATOM 775 C CA . ILE A 1 103 ? 4.631 2.455 5.143 1.00 93.56 103 ILE A CA 1
ATOM 776 C C . ILE A 1 103 ? 4.780 3.681 6.045 1.00 93.56 103 ILE A C 1
ATOM 778 O O . ILE A 1 103 ? 4.520 3.589 7.242 1.00 93.56 103 ILE A O 1
ATOM 782 N N . GLU A 1 104 ? 5.128 4.842 5.486 1.00 93.69 104 GLU A N 1
ATOM 783 C CA . GLU A 1 104 ? 5.318 6.072 6.260 1.00 93.69 104 GLU A CA 1
ATOM 784 C C . GLU A 1 104 ? 4.028 6.496 6.978 1.00 93.69 104 GLU A C 1
ATOM 786 O O . GLU A 1 104 ? 4.064 6.832 8.164 1.00 93.69 104 GLU A O 1
ATOM 791 N N . ALA A 1 105 ? 2.881 6.459 6.289 1.00 94.88 105 ALA A N 1
ATOM 792 C CA . ALA A 1 105 ? 1.597 6.848 6.869 1.00 94.88 105 ALA A CA 1
ATOM 793 C C . ALA A 1 105 ? 1.205 5.938 8.040 1.00 94.88 105 ALA A C 1
ATOM 795 O O . ALA A 1 105 ? 0.835 6.418 9.114 1.00 94.88 105 ALA A O 1
ATOM 796 N N . VAL A 1 106 ? 1.346 4.625 7.858 1.00 94.75 106 VAL A N 1
ATOM 797 C CA . VAL A 1 106 ? 1.046 3.636 8.892 1.00 94.75 106 VAL A CA 1
ATOM 798 C C . VAL A 1 106 ? 2.000 3.766 10.077 1.00 94.75 106 VAL A C 1
ATOM 800 O O . VAL A 1 106 ? 1.537 3.839 11.216 1.00 94.75 106 VAL A O 1
ATOM 803 N N . GLN A 1 107 ? 3.310 3.859 9.832 1.00 93.62 107 GLN A N 1
ATOM 804 C CA . GLN A 1 107 ? 4.311 3.981 10.895 1.00 93.62 107 GLN A CA 1
ATOM 805 C C . GLN A 1 107 ? 4.129 5.262 11.716 1.00 93.62 107 GLN A C 1
ATOM 807 O O . GLN A 1 107 ? 4.313 5.263 12.935 1.00 93.62 107 GLN A O 1
ATOM 812 N N . LYS A 1 108 ? 3.738 6.362 11.063 1.00 94.31 108 LYS A N 1
ATOM 813 C CA . LYS A 1 108 ? 3.483 7.642 11.728 1.00 94.31 108 LYS A CA 1
ATOM 814 C C . LYS A 1 108 ? 2.302 7.578 12.699 1.00 94.31 108 LYS A C 1
ATOM 816 O O . LYS A 1 108 ? 2.336 8.254 13.724 1.00 94.31 108 LYS A O 1
ATOM 821 N N . VAL A 1 109 ? 1.279 6.782 12.390 1.00 95.44 109 VAL A N 1
ATOM 822 C CA . VAL A 1 109 ? 0.031 6.714 13.166 1.00 95.44 109 VAL A CA 1
ATOM 823 C C . VAL A 1 109 ? 0.039 5.581 14.194 1.00 95.44 109 VAL A C 1
ATOM 825 O O . VAL A 1 109 ? -0.331 5.782 15.350 1.00 95.44 109 VAL A O 1
ATOM 828 N N . TYR A 1 110 ? 0.465 4.385 13.792 1.00 91.94 110 TYR A N 1
ATOM 829 C CA . TYR A 1 110 ? 0.415 3.177 14.621 1.00 91.94 110 TYR A CA 1
ATOM 830 C C . TYR A 1 110 ? 1.754 2.857 15.314 1.00 91.94 110 TYR A C 1
ATOM 832 O O . TYR A 1 110 ? 1.841 1.899 16.084 1.00 91.94 110 TYR A O 1
ATOM 840 N N . GLY A 1 111 ? 2.779 3.688 15.101 1.00 86.00 111 GLY A N 1
ATOM 841 C CA . GLY A 1 111 ? 4.159 3.429 15.511 1.00 86.00 111 GLY A CA 1
ATOM 842 C C . GLY A 1 111 ? 4.903 2.609 14.455 1.00 86.00 111 GLY A C 1
ATOM 843 O O . GLY A 1 111 ? 4.260 1.990 13.613 1.00 86.00 111 GLY A O 1
ATOM 844 N N . GLY A 1 112 ? 6.245 2.631 14.496 1.00 78.44 112 GLY A N 1
ATOM 845 C CA . GLY A 1 112 ? 7.140 1.920 13.560 1.00 78.44 112 GLY A CA 1
ATOM 846 C C . GLY A 1 112 ? 6.863 0.412 13.437 1.00 78.44 112 GLY A C 1
ATOM 847 O O . GLY A 1 112 ? 5.861 -0.074 13.941 1.00 78.44 112 GLY A O 1
ATOM 848 N N . ASP A 1 113 ? 7.752 -0.359 12.813 1.00 68.12 113 ASP A N 1
ATOM 849 C CA . ASP A 1 113 ? 7.466 -1.757 12.418 1.00 68.12 113 ASP A CA 1
ATOM 850 C C . ASP A 1 113 ? 6.827 -2.629 13.529 1.00 68.12 113 ASP A C 1
ATOM 852 O O . ASP A 1 113 ? 5.763 -3.217 13.331 1.00 68.12 113 ASP A O 1
ATOM 856 N N . ASP A 1 114 ? 7.367 -2.600 14.754 1.00 74.69 114 ASP A N 1
ATOM 857 C CA . ASP A 1 114 ? 6.817 -3.351 15.903 1.00 74.69 114 ASP A CA 1
ATOM 858 C C . ASP A 1 114 ? 5.457 -2.830 16.426 1.00 74.69 114 ASP A C 1
ATOM 860 O O . ASP A 1 114 ? 4.757 -3.505 17.198 1.00 74.69 114 ASP A O 1
ATOM 864 N N . GLY A 1 115 ? 5.115 -1.588 16.086 1.00 80.50 115 GLY A N 1
ATOM 865 C CA . GLY A 1 115 ? 3.865 -0.920 16.432 1.00 80.50 115 GLY A CA 1
ATOM 866 C C . GLY A 1 115 ? 2.710 -1.447 15.593 1.00 80.50 115 GLY A C 1
ATOM 867 O O . GLY A 1 115 ? 1.727 -1.951 16.145 1.00 80.50 115 GLY A O 1
ATOM 868 N N . PHE A 1 116 ? 2.855 -1.409 14.266 1.00 89.31 116 PHE A N 1
ATOM 869 C CA . PHE A 1 116 ? 1.767 -1.783 13.367 1.00 89.31 116 PHE A CA 1
ATOM 870 C C . PHE A 1 116 ? 1.476 -3.288 13.321 1.00 89.31 116 PHE A C 1
ATOM 872 O O . PHE A 1 116 ? 0.312 -3.671 13.204 1.00 89.31 116 PHE A O 1
ATOM 879 N N . ASP A 1 117 ? 2.469 -4.159 13.518 1.00 85.81 117 ASP A N 1
ATOM 880 C CA . ASP A 1 117 ? 2.284 -5.623 13.505 1.00 85.81 117 ASP A CA 1
ATOM 881 C C . ASP A 1 117 ? 1.212 -6.126 14.497 1.00 85.81 117 ASP A C 1
ATOM 883 O O . ASP A 1 117 ? 0.549 -7.165 14.313 1.00 85.81 117 ASP A O 1
ATOM 887 N N . LYS A 1 118 ? 1.000 -5.377 15.584 1.00 87.19 118 LYS A N 1
ATOM 888 C CA . LYS A 1 118 ? -0.037 -5.673 16.581 1.00 87.19 118 LYS A CA 1
ATOM 889 C C . LYS A 1 118 ? -1.432 -5.356 16.060 1.00 87.19 118 LYS A C 1
ATOM 891 O O . LYS A 1 118 ? -2.357 -6.120 16.345 1.00 87.19 118 LYS A O 1
ATOM 896 N N . GLU A 1 119 ? -1.553 -4.344 15.219 1.00 90.62 119 GLU A N 1
ATOM 897 C CA . GLU A 1 119 ? -2.810 -3.754 14.759 1.00 90.62 119 GLU A CA 1
ATOM 898 C C . GLU A 1 119 ? -3.252 -4.317 13.405 1.00 90.62 119 GLU A C 1
ATOM 900 O O . GLU A 1 119 ? -4.446 -4.499 13.152 1.00 90.62 119 GLU A O 1
ATOM 905 N N . GLY A 1 120 ? -2.296 -4.690 12.555 1.00 91.44 120 GLY A N 1
ATOM 906 C CA . GLY A 1 120 ? -2.570 -4.999 11.162 1.00 91.44 120 GLY A CA 1
ATOM 907 C C . GLY A 1 120 ? -1.470 -5.773 10.450 1.00 91.44 120 GLY A C 1
ATOM 908 O O . GLY A 1 120 ? -0.679 -6.474 11.080 1.00 91.44 120 GLY A O 1
ATOM 909 N N . VAL A 1 121 ? -1.507 -5.693 9.121 1.00 92.25 121 VAL A N 1
ATOM 910 C CA . VAL A 1 121 ? -0.482 -6.159 8.177 1.00 92.25 121 VAL A CA 1
ATOM 911 C C . VAL A 1 121 ? -0.416 -5.194 6.999 1.00 92.25 121 VAL A C 1
ATOM 913 O O . VAL A 1 121 ? -1.449 -4.692 6.557 1.00 92.25 121 VAL A O 1
ATOM 916 N N . LEU A 1 122 ? 0.785 -4.965 6.478 1.00 92.38 122 LEU A N 1
ATOM 917 C CA . LEU A 1 122 ? 1.024 -4.278 5.213 1.00 92.38 122 LEU A CA 1
ATOM 918 C C . LEU A 1 122 ? 1.813 -5.230 4.321 1.00 92.38 122 LEU A C 1
ATOM 920 O O . LEU A 1 122 ? 2.801 -5.811 4.766 1.00 92.38 122 LEU A O 1
ATOM 924 N N . PHE A 1 123 ? 1.364 -5.439 3.090 1.00 92.62 123 PHE A N 1
ATOM 925 C CA . PHE A 1 123 ? 2.075 -6.287 2.135 1.00 92.62 123 PHE A CA 1
ATOM 926 C C . PHE A 1 123 ? 1.820 -5.837 0.699 1.00 92.62 123 PHE A C 1
ATOM 928 O O . PHE A 1 123 ? 0.875 -5.098 0.419 1.00 92.62 123 PHE A O 1
ATOM 935 N N . PHE A 1 124 ? 2.673 -6.327 -0.194 1.00 92.75 124 PHE A N 1
ATOM 936 C CA . PHE A 1 124 ? 2.574 -6.127 -1.631 1.00 92.75 124 PHE A CA 1
ATOM 937 C C . PHE A 1 124 ? 2.009 -7.386 -2.288 1.00 92.75 124 PHE A C 1
ATOM 939 O O . PHE A 1 124 ? 2.392 -8.504 -1.932 1.00 92.75 124 PHE A O 1
ATOM 946 N N . GLU A 1 125 ? 1.103 -7.210 -3.241 1.00 94.12 125 GLU A N 1
ATOM 947 C CA . GLU A 1 125 ? 0.769 -8.239 -4.224 1.00 94.12 125 GLU A CA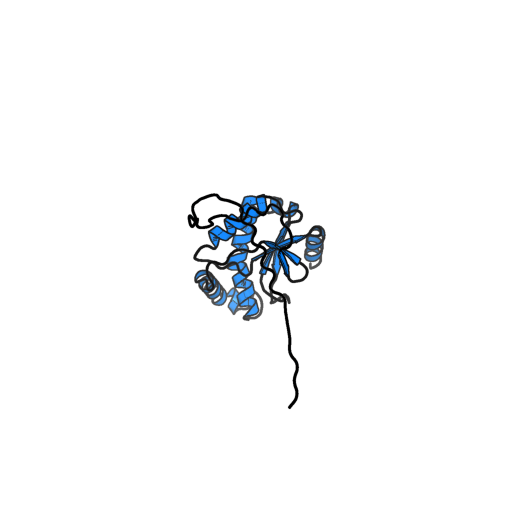 1
ATOM 948 C C . GLU A 1 125 ? 1.385 -7.831 -5.558 1.00 94.12 125 GLU A C 1
ATOM 950 O O . GLU A 1 125 ? 1.284 -6.670 -5.945 1.00 94.12 125 GLU A O 1
ATOM 955 N N . ASN A 1 126 ? 2.027 -8.790 -6.227 1.00 92.88 126 ASN A N 1
ATOM 956 C CA . ASN A 1 126 ? 2.779 -8.570 -7.459 1.00 92.88 126 ASN A CA 1
ATOM 957 C C . ASN A 1 126 ? 2.208 -9.454 -8.572 1.00 92.88 126 ASN A C 1
ATOM 959 O O . ASN A 1 126 ? 2.006 -10.658 -8.357 1.00 92.88 126 ASN A O 1
ATOM 963 N N . GLN A 1 127 ? 1.983 -8.893 -9.758 1.00 93.62 127 GLN A N 1
ATOM 964 C CA . GLN A 1 127 ? 1.510 -9.633 -10.929 1.00 93.62 127 GLN A CA 1
ATOM 965 C C . GLN A 1 127 ? 2.513 -10.702 -11.359 1.00 93.62 127 GLN A C 1
ATOM 967 O O . GLN A 1 127 ? 2.112 -11.830 -11.646 1.00 93.62 127 GLN A O 1
ATOM 972 N N . GLN A 1 128 ? 3.814 -10.418 -11.249 1.00 90.69 128 GLN A N 1
ATOM 973 C CA . GLN A 1 128 ? 4.877 -11.396 -11.509 1.00 90.69 128 GLN A CA 1
ATOM 974 C C . GLN A 1 128 ? 4.806 -12.632 -10.598 1.00 90.69 128 GLN A C 1
ATOM 976 O O . GLN A 1 128 ? 5.297 -13.703 -10.949 1.00 90.69 128 GLN A O 1
ATOM 981 N N . ASN A 1 129 ? 4.137 -12.514 -9.446 1.00 89.50 129 ASN A N 1
ATOM 982 C CA . ASN A 1 129 ? 3.901 -13.613 -8.510 1.00 89.50 129 ASN A CA 1
ATOM 983 C C . ASN A 1 129 ? 2.500 -14.241 -8.659 1.00 89.50 129 ASN A C 1
ATOM 985 O O . ASN A 1 129 ? 2.070 -15.009 -7.796 1.00 89.50 129 ASN A O 1
ATOM 989 N N . GLY A 1 130 ? 1.780 -13.929 -9.742 1.00 89.75 130 GLY A N 1
ATOM 990 C CA . GLY A 1 130 ? 0.455 -14.466 -10.052 1.00 89.75 130 GLY A CA 1
ATOM 991 C C . GLY A 1 130 ? -0.715 -13.709 -9.420 1.00 89.75 130 GLY A C 1
ATOM 992 O O . GLY A 1 130 ? -1.843 -14.209 -9.457 1.00 89.75 130 GLY A O 1
ATOM 993 N N . ALA A 1 131 ? -0.486 -12.525 -8.839 1.00 90.31 131 ALA A N 1
ATOM 994 C CA . ALA A 1 131 ? -1.585 -11.658 -8.427 1.00 90.31 131 ALA A CA 1
ATOM 995 C C . ALA A 1 131 ? -2.344 -11.131 -9.654 1.00 90.31 131 ALA A C 1
ATOM 997 O O . ALA A 1 131 ? -1.778 -10.938 -10.726 1.00 90.31 131 ALA A O 1
ATOM 998 N N . THR A 1 132 ? -3.643 -10.869 -9.502 1.00 89.69 132 THR A N 1
ATOM 999 C CA . THR A 1 132 ? -4.446 -10.303 -10.602 1.00 89.69 132 THR A CA 1
ATOM 1000 C C . THR A 1 132 ? -4.029 -8.865 -10.931 1.00 89.69 132 THR A C 1
ATOM 1002 O O . THR A 1 132 ? -4.104 -8.449 -12.084 1.00 89.69 132 THR A O 1
ATOM 1005 N N . GLN A 1 133 ? -3.569 -8.121 -9.925 1.00 90.38 133 GLN A N 1
ATOM 1006 C CA . GLN A 1 133 ? -3.080 -6.749 -10.044 1.00 90.38 133 GLN A CA 1
ATOM 1007 C C . GLN A 1 133 ? -1.946 -6.512 -9.046 1.00 90.38 133 GLN A C 1
ATOM 1009 O O . GLN A 1 133 ? -1.903 -7.168 -8.000 1.00 90.38 133 GLN A O 1
ATOM 1014 N N . SER A 1 134 ? -1.073 -5.562 -9.362 1.00 92.25 134 SER A N 1
ATOM 1015 C CA . SER A 1 134 ? -0.072 -5.052 -8.432 1.00 92.25 134 SER A CA 1
ATOM 1016 C C . SER A 1 134 ? -0.760 -4.183 -7.388 1.00 92.25 134 SER A C 1
ATOM 1018 O O . SER A 1 134 ? -1.660 -3.411 -7.719 1.00 92.25 134 SER A O 1
ATOM 1020 N N . GLY A 1 135 ? -0.365 -4.283 -6.124 1.00 93.31 135 GLY A N 1
ATOM 1021 C CA . GLY A 1 135 ? -1.013 -3.470 -5.103 1.00 93.31 135 GLY A CA 1
ATOM 1022 C C . GLY A 1 135 ? -0.335 -3.461 -3.751 1.00 93.31 135 GLY A C 1
ATOM 1023 O O . GLY A 1 135 ? 0.323 -4.422 -3.353 1.00 93.31 135 GLY A O 1
ATOM 1024 N N . VAL A 1 136 ? -0.560 -2.370 -3.026 1.00 94.62 136 VAL A N 1
ATOM 1025 C CA . VAL A 1 136 ? -0.227 -2.223 -1.612 1.00 94.62 136 VAL A CA 1
ATOM 1026 C C . VAL A 1 136 ? -1.489 -2.427 -0.792 1.00 94.62 136 VAL A C 1
ATOM 1028 O O . VAL A 1 136 ? -2.495 -1.741 -0.977 1.00 94.62 136 VAL A O 1
ATOM 1031 N N . TRP A 1 137 ? -1.431 -3.359 0.149 1.00 94.06 137 TRP A N 1
ATOM 1032 C CA . TRP A 1 137 ? -2.586 -3.764 0.935 1.00 94.06 137 TRP A CA 1
ATOM 1033 C C . TRP A 1 137 ? -2.360 -3.472 2.411 1.00 94.06 137 TRP A C 1
ATOM 1035 O O . TRP A 1 137 ? -1.481 -4.067 3.033 1.00 94.06 137 TRP A O 1
ATOM 1045 N N . ILE A 1 138 ? -3.193 -2.601 2.983 1.00 94.69 138 ILE A N 1
ATOM 1046 C CA . ILE A 1 138 ? -3.199 -2.277 4.412 1.00 94.69 138 ILE A CA 1
ATOM 1047 C C . ILE A 1 138 ? -4.383 -2.995 5.060 1.00 94.69 138 ILE A C 1
ATOM 1049 O O . ILE A 1 138 ? -5.544 -2.654 4.838 1.00 94.69 138 ILE A O 1
ATOM 1053 N N . GLY A 1 139 ? -4.090 -4.017 5.857 1.00 93.94 139 GLY A N 1
ATOM 1054 C CA . GLY A 1 139 ? -5.085 -4.793 6.587 1.00 93.94 139 GLY A CA 1
ATOM 1055 C C . GLY A 1 139 ? -5.130 -4.410 8.056 1.00 93.94 139 GLY A C 1
ATOM 1056 O O . GLY A 1 139 ? -4.108 -4.511 8.728 1.00 93.94 139 GLY A O 1
ATOM 1057 N N . LEU A 1 140 ? -6.305 -4.070 8.587 1.00 92.38 140 LEU A N 1
ATOM 1058 C CA . LEU A 1 140 ? -6.510 -3.793 10.015 1.00 92.38 140 LEU A CA 1
ATOM 1059 C C . LEU A 1 140 ? -7.335 -4.897 10.684 1.00 92.38 140 LEU A C 1
ATOM 1061 O O . LEU A 1 140 ? -8.349 -5.354 10.151 1.00 92.38 140 LEU A O 1
ATOM 1065 N N . LYS A 1 141 ? -6.903 -5.342 11.872 1.00 90.31 141 LYS A N 1
ATOM 1066 C CA . LYS A 1 141 ? -7.630 -6.351 12.671 1.00 90.31 141 LYS A CA 1
ATOM 1067 C C . LYS A 1 141 ? -8.904 -5.767 13.269 1.00 90.31 141 LYS A C 1
ATOM 1069 O O . LYS A 1 141 ? -9.925 -6.449 13.324 1.00 90.31 141 LYS A O 1
ATOM 1074 N N . ALA A 1 142 ? -8.797 -4.533 13.747 1.00 89.62 142 ALA A N 1
ATOM 1075 C CA . ALA A 1 142 ? -9.863 -3.750 14.345 1.00 89.62 142 ALA A CA 1
ATOM 1076 C C . ALA A 1 142 ? -9.628 -2.281 13.954 1.00 89.62 142 ALA A C 1
ATOM 1078 O O . ALA A 1 142 ? -8.854 -1.604 14.628 1.00 89.62 142 ALA A O 1
ATOM 1079 N N . PRO A 1 143 ? -10.195 -1.812 12.829 1.00 90.50 143 PRO A N 1
ATOM 1080 C CA . PRO A 1 143 ? -10.054 -0.419 12.424 1.00 90.50 143 PRO A CA 1
ATOM 1081 C C . PRO A 1 143 ? -10.719 0.504 13.457 1.00 90.50 143 PRO A C 1
ATOM 1083 O O . PRO A 1 143 ? -11.795 0.203 13.979 1.00 90.50 143 PRO A O 1
ATOM 1086 N N . ASP A 1 144 ? -10.057 1.614 13.758 1.00 90.56 144 ASP A N 1
ATOM 1087 C CA . ASP A 1 144 ? -10.437 2.608 14.760 1.00 90.56 144 ASP A CA 1
ATOM 1088 C C . ASP A 1 144 ? -10.250 4.028 14.200 1.00 90.56 144 ASP A C 1
ATOM 1090 O O . ASP A 1 144 ? -9.942 4.207 13.023 1.00 90.56 144 ASP A O 1
ATOM 1094 N N . GLU A 1 145 ? -10.452 5.058 15.017 1.00 91.75 145 GLU A N 1
ATOM 1095 C CA . GLU A 1 145 ? -10.312 6.467 14.610 1.00 91.75 145 GLU A CA 1
ATOM 1096 C C . GLU A 1 145 ? -8.929 6.812 14.024 1.00 91.75 145 GLU A C 1
ATOM 1098 O O . GLU A 1 145 ? -8.797 7.737 13.224 1.00 91.75 145 GLU A O 1
ATOM 1103 N N . ARG A 1 146 ? -7.888 6.039 14.365 1.00 93.81 146 ARG A N 1
ATOM 1104 C CA . ARG A 1 146 ? -6.535 6.241 13.834 1.00 93.81 146 ARG A CA 1
ATOM 1105 C C . ARG A 1 146 ? -6.455 5.922 12.341 1.00 93.81 146 ARG A C 1
ATOM 1107 O O . ARG A 1 146 ? -5.638 6.525 11.650 1.00 93.81 146 ARG A O 1
ATOM 1114 N N . LEU A 1 147 ? -7.319 5.051 11.808 1.00 93.88 147 LEU A N 1
ATOM 1115 C CA . LEU A 1 147 ? -7.349 4.782 10.368 1.00 93.88 147 LEU A CA 1
ATOM 1116 C C . LEU A 1 147 ? -7.652 6.065 9.581 1.00 93.88 147 LEU A C 1
ATOM 1118 O O . LEU A 1 147 ? -7.025 6.292 8.549 1.00 93.88 147 LEU A O 1
ATOM 1122 N N . GLN A 1 148 ? -8.509 6.950 10.098 1.00 93.88 148 GLN A N 1
ATOM 1123 C CA . GLN A 1 148 ? -8.774 8.227 9.435 1.00 93.88 148 GLN A CA 1
ATOM 1124 C C . GLN A 1 148 ? -7.496 9.066 9.299 1.00 93.88 148 GLN A C 1
ATOM 1126 O O . GLN A 1 148 ? -7.238 9.615 8.237 1.00 93.88 148 GLN A O 1
ATOM 1131 N N . GLN A 1 149 ? -6.624 9.066 10.312 1.00 95.25 149 GLN A N 1
ATOM 1132 C CA . GLN A 1 149 ? -5.343 9.780 10.248 1.00 95.25 149 GLN A CA 1
ATOM 1133 C C . GLN A 1 149 ? -4.414 9.205 9.170 1.00 95.25 149 GLN A C 1
ATOM 1135 O O . GLN A 1 149 ? -3.708 9.959 8.503 1.00 95.25 149 GLN A O 1
ATOM 1140 N N . VAL A 1 150 ? -4.412 7.880 8.975 1.00 94.56 150 VAL A N 1
ATOM 1141 C CA . VAL A 1 150 ? -3.660 7.248 7.876 1.00 94.56 150 VAL A CA 1
ATOM 1142 C C . VAL A 1 150 ? -4.209 7.706 6.528 1.00 94.56 150 VAL A C 1
ATOM 1144 O O . VAL A 1 150 ? -3.426 8.084 5.656 1.00 94.56 150 VAL A O 1
ATOM 1147 N N . LEU A 1 151 ? -5.535 7.705 6.364 1.00 93.62 151 LEU A N 1
ATOM 1148 C CA . LEU A 1 151 ? -6.185 8.166 5.136 1.00 93.62 151 LEU A CA 1
ATOM 1149 C C . LEU A 1 151 ? -5.870 9.634 4.858 1.00 93.62 151 LEU A C 1
ATOM 1151 O O . LEU A 1 151 ? -5.504 9.955 3.735 1.00 93.62 151 LEU A O 1
ATOM 1155 N N . ASP A 1 152 ? -5.931 10.499 5.868 1.00 93.50 152 ASP A N 1
ATOM 1156 C CA . ASP A 1 152 ? -5.645 11.927 5.723 1.00 93.50 152 ASP A CA 1
ATOM 1157 C C . ASP A 1 152 ? -4.186 12.167 5.296 1.00 93.50 152 ASP A C 1
ATOM 1159 O O . ASP A 1 152 ? -3.924 12.956 4.388 1.00 93.50 152 ASP A O 1
ATOM 1163 N N . ILE A 1 153 ? -3.224 11.439 5.882 1.00 93.88 153 ILE A N 1
ATOM 1164 C CA . ILE A 1 153 ? -1.807 11.522 5.484 1.00 93.88 153 ILE A CA 1
ATOM 1165 C C . ILE A 1 153 ? -1.618 11.077 4.029 1.00 93.88 153 ILE A C 1
ATOM 1167 O O . ILE A 1 153 ? -0.888 11.724 3.275 1.00 93.88 153 ILE A O 1
ATOM 1171 N N . LEU A 1 154 ? -2.241 9.965 3.634 1.00 92.38 154 LEU A N 1
ATOM 1172 C CA . LEU A 1 154 ? -2.141 9.442 2.271 1.00 92.38 154 LEU A CA 1
ATOM 1173 C C . LEU A 1 154 ? -2.820 10.373 1.264 1.00 92.38 154 LEU A C 1
ATOM 1175 O O . LEU A 1 154 ? -2.249 10.653 0.214 1.00 92.38 154 LEU A O 1
ATOM 1179 N N . GLN A 1 155 ? -3.995 10.901 1.603 1.00 90.25 155 GLN A N 1
ATOM 1180 C CA . GLN A 1 155 ? -4.725 11.850 0.772 1.00 90.25 155 GLN A CA 1
ATOM 1181 C C . GLN A 1 155 ? -3.891 13.116 0.551 1.00 90.25 155 GLN A C 1
ATOM 1183 O O . GLN A 1 155 ? -3.689 13.506 -0.596 1.00 90.25 155 GLN A O 1
ATOM 1188 N N . GLN A 1 156 ? -3.305 13.679 1.613 1.00 89.38 156 GLN A N 1
ATOM 1189 C CA . GLN A 1 156 ? -2.438 14.857 1.531 1.00 89.38 156 GLN A CA 1
ATOM 1190 C C . GLN A 1 156 ? -1.198 14.623 0.651 1.00 89.38 156 GLN A C 1
ATOM 1192 O O . GLN A 1 156 ? -0.785 15.512 -0.087 1.00 89.38 156 GLN A O 1
ATOM 1197 N N . LYS A 1 157 ? -0.585 13.433 0.707 1.00 84.12 157 LYS A N 1
ATOM 1198 C CA . LYS A 1 157 ? 0.562 13.088 -0.159 1.00 84.12 157 LYS A CA 1
ATOM 1199 C C . LYS A 1 157 ? 0.169 12.893 -1.631 1.00 84.12 157 LYS A C 1
ATOM 1201 O O . LYS A 1 157 ? 1.041 12.955 -2.502 1.00 84.12 157 LYS A O 1
ATOM 1206 N N . GLY A 1 158 ? -1.112 12.615 -1.880 1.00 78.94 158 GLY A N 1
ATOM 1207 C CA . GLY A 1 158 ? -1.688 12.330 -3.194 1.00 78.94 158 GLY A CA 1
ATOM 1208 C C . GLY A 1 158 ? -2.185 13.569 -3.925 1.00 78.94 158 GLY A C 1
ATOM 1209 O O . GLY A 1 158 ? -2.212 13.593 -5.153 1.00 78.94 158 GLY A O 1
ATOM 1210 N N . GLU A 1 159 ? -2.550 14.614 -3.185 1.00 75.44 159 GLU A N 1
ATOM 1211 C CA . GLU A 1 159 ? -3.123 15.830 -3.752 1.00 75.44 159 GLU A CA 1
ATOM 1212 C C . GLU A 1 159 ? -2.265 16.415 -4.884 1.00 75.44 159 GLU A C 1
ATOM 1214 O O . GLU A 1 159 ? -1.101 16.769 -4.711 1.00 75.44 159 GLU A O 1
ATOM 1219 N N . GLY A 1 160 ? -2.872 16.504 -6.071 1.00 60.69 160 GLY A N 1
ATOM 1220 C CA . GLY A 1 160 ? -2.343 17.209 -7.243 1.00 60.69 160 GLY A CA 1
ATOM 1221 C C . GLY A 1 160 ? -1.165 16.556 -7.973 1.00 60.69 160 GLY A C 1
ATOM 1222 O O . GLY A 1 160 ? -0.864 16.972 -9.089 1.00 60.69 160 GLY A O 1
ATOM 1223 N N . GLU A 1 161 ? -0.517 15.544 -7.394 1.00 67.75 161 GLU A N 1
ATOM 1224 C CA . GLU A 1 161 ? 0.773 15.063 -7.901 1.00 67.75 161 GLU A CA 1
ATOM 1225 C C . GLU A 1 161 ? 0.905 13.529 -7.985 1.00 67.75 161 GLU A C 1
ATOM 1227 O O . GLU A 1 161 ? 1.515 13.020 -8.936 1.00 67.75 161 GLU A O 1
ATOM 1232 N N . ARG A 1 162 ? 0.303 12.773 -7.053 1.00 75.06 162 ARG A N 1
ATOM 1233 C CA . ARG A 1 162 ? 0.404 11.301 -6.992 1.00 75.06 162 ARG A CA 1
ATOM 1234 C C . ARG A 1 162 ? -0.960 10.634 -7.078 1.00 75.06 162 ARG A C 1
ATOM 1236 O O . ARG A 1 162 ? -1.929 11.065 -6.467 1.00 75.06 162 ARG A O 1
ATOM 1243 N N . SER A 1 163 ? -1.005 9.530 -7.808 1.00 77.88 163 SER A N 1
ATOM 1244 C CA . SER A 1 163 ? -2.142 8.6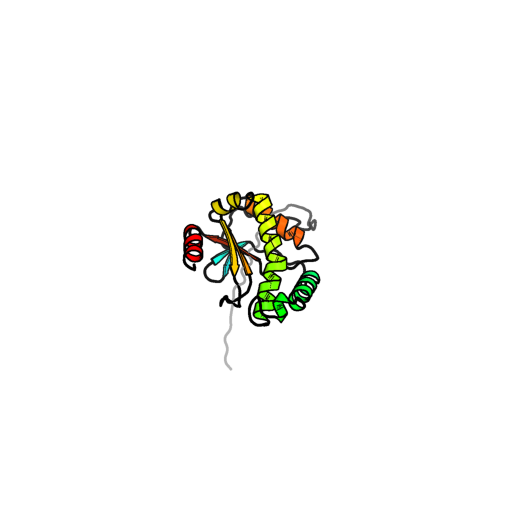15 -7.818 1.00 77.88 163 SER A CA 1
ATOM 1245 C C . SER A 1 163 ? -1.807 7.420 -6.927 1.00 77.88 163 SER A C 1
ATOM 1247 O O . SER A 1 163 ? -0.726 6.853 -7.053 1.00 77.88 163 SER A O 1
ATOM 1249 N N . TYR A 1 164 ? -2.727 7.052 -6.035 1.00 83.81 164 TYR A N 1
ATOM 1250 C CA . TYR A 1 164 ? -2.617 5.899 -5.131 1.00 83.81 164 TYR A CA 1
ATOM 1251 C C . TYR A 1 164 ? -3.661 4.829 -5.478 1.00 83.81 164 T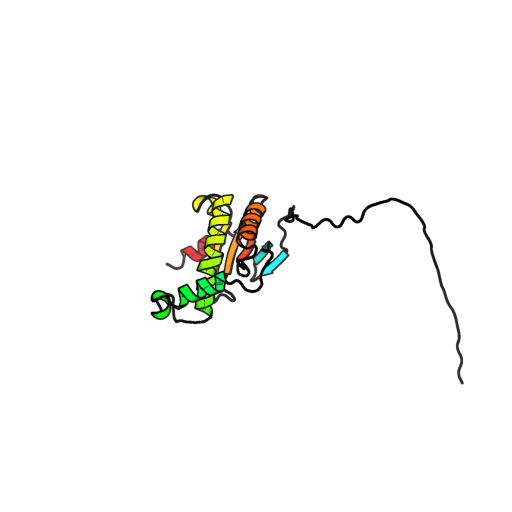YR A C 1
ATOM 1253 O O . TYR A 1 164 ? -4.230 4.192 -4.594 1.00 83.81 164 TYR A O 1
ATOM 1261 N N . GLN A 1 165 ? -3.956 4.658 -6.770 1.00 83.31 165 GLN A N 1
ATOM 1262 C CA . GLN A 1 165 ? -4.979 3.725 -7.265 1.00 83.31 165 GLN A CA 1
ATOM 1263 C C . GLN A 1 165 ? -4.737 2.271 -6.835 1.00 83.31 165 GLN A C 1
ATOM 1265 O O . GLN A 1 165 ? -5.695 1.530 -6.632 1.00 83.31 165 GLN A O 1
ATOM 1270 N N . ASN A 1 166 ? -3.475 1.886 -6.644 1.00 86.44 166 ASN A N 1
ATOM 1271 C CA . ASN A 1 166 ? -3.087 0.528 -6.273 1.00 86.44 166 ASN A CA 1
ATOM 1272 C C . ASN A 1 166 ? -2.947 0.328 -4.753 1.00 86.44 166 ASN A C 1
ATOM 1274 O O . ASN A 1 166 ? -2.412 -0.686 -4.310 1.00 86.44 166 ASN A O 1
ATOM 1278 N N . LEU A 1 167 ? -3.422 1.273 -3.932 1.00 90.62 167 LEU A N 1
ATOM 1279 C CA . LEU A 1 167 ? -3.443 1.154 -2.474 1.00 90.62 167 LEU A CA 1
ATOM 1280 C C . LEU A 1 167 ? -4.855 0.807 -1.991 1.00 90.62 167 LEU A C 1
ATOM 1282 O O . LEU A 1 167 ? -5.804 1.556 -2.206 1.00 90.62 167 LEU A O 1
ATOM 1286 N N . SER A 1 168 ? -4.989 -0.321 -1.294 1.00 92.25 168 SER A N 1
ATOM 1287 C CA . SER A 1 168 ? -6.267 -0.812 -0.764 1.00 92.25 168 SER A CA 1
ATOM 1288 C C . SER A 1 168 ? -6.233 -0.981 0.755 1.00 92.25 168 SER A C 1
ATOM 1290 O O . SER A 1 168 ? -5.309 -1.591 1.298 1.00 92.25 168 SER A O 1
ATOM 1292 N N . ILE A 1 169 ? -7.277 -0.499 1.444 1.00 93.00 169 ILE A N 1
ATOM 1293 C CA . ILE A 1 169 ? -7.460 -0.686 2.890 1.00 93.00 169 ILE A CA 1
ATOM 1294 C C . ILE A 1 169 ? -8.592 -1.680 3.154 1.00 93.00 169 ILE A C 1
ATOM 1296 O O . ILE A 1 169 ? -9.734 -1.468 2.742 1.00 93.00 169 ILE A O 1
ATOM 1300 N N . PHE A 1 170 ? -8.297 -2.749 3.893 1.00 92.00 170 PHE A N 1
ATOM 1301 C CA . PHE A 1 170 ? -9.264 -3.801 4.203 1.00 92.00 170 PHE A CA 1
ATOM 1302 C C . PHE A 1 170 ? -9.328 -4.126 5.699 1.00 92.00 170 PHE A C 1
ATOM 1304 O O . PHE A 1 170 ? -8.350 -3.996 6.438 1.00 92.00 170 PHE A O 1
ATOM 1311 N N . SER A 1 171 ? -10.489 -4.603 6.148 1.00 87.75 171 SER A N 1
ATOM 1312 C CA . SER A 1 171 ? -10.653 -5.161 7.494 1.00 87.75 171 SER A CA 1
ATOM 1313 C C . SER A 1 171 ? -10.546 -6.677 7.448 1.00 87.75 171 SER A C 1
ATOM 1315 O O . SER A 1 171 ? -11.099 -7.329 6.561 1.00 87.75 171 SER A O 1
ATOM 1317 N N . SER A 1 172 ? -9.850 -7.280 8.414 1.00 75.12 172 SER A N 1
ATOM 1318 C CA . SER A 1 172 ? -9.934 -8.727 8.607 1.00 75.12 172 SER A CA 1
ATOM 1319 C C . SER A 1 172 ? -9.609 -9.154 10.033 1.00 75.12 172 SER A C 1
ATOM 1321 O O . SER A 1 172 ? -8.471 -9.118 10.502 1.00 75.12 172 SER A O 1
ATOM 1323 N N . VAL A 1 173 ? -10.609 -9.743 10.689 1.00 60.50 173 VAL A N 1
ATOM 1324 C CA . VAL A 1 173 ? -10.470 -10.387 12.008 1.00 60.50 173 VAL A CA 1
ATOM 1325 C C . VAL A 1 173 ? -9.494 -11.584 11.965 1.00 60.50 173 VAL A C 1
ATOM 1327 O O . VAL A 1 173 ? -9.032 -12.069 12.999 1.00 60.50 173 VAL A O 1
ATOM 1330 N N . ARG A 1 174 ? -9.153 -12.088 10.765 1.00 57.94 174 ARG A N 1
ATOM 1331 C CA . ARG A 1 174 ? -8.302 -13.275 10.547 1.00 57.94 174 ARG A CA 1
ATOM 1332 C C . ARG A 1 174 ? -6.848 -12.957 10.194 1.00 57.94 174 ARG A C 1
ATOM 1334 O O . ARG A 1 174 ? -6.107 -13.891 9.886 1.00 57.94 174 ARG A O 1
ATOM 1341 N N . ILE A 1 175 ? -6.400 -11.703 10.292 1.00 58.53 175 ILE A N 1
ATOM 1342 C CA . ILE A 1 175 ? -5.014 -11.306 9.960 1.00 58.53 175 ILE A CA 1
ATOM 1343 C C . ILE A 1 175 ? -3.949 -12.131 10.713 1.00 58.53 175 ILE A C 1
ATOM 1345 O O . ILE A 1 175 ? -2.857 -12.339 10.189 1.00 58.53 175 ILE A O 1
ATOM 1349 N N . ARG A 1 176 ? -4.284 -12.757 11.857 1.00 45.06 176 ARG A N 1
ATOM 1350 C CA . ARG A 1 176 ? -3.413 -13.746 12.535 1.00 45.06 176 ARG A CA 1
ATOM 1351 C C . ARG A 1 176 ? -2.932 -14.905 11.637 1.00 45.06 176 ARG A C 1
ATOM 1353 O O . ARG A 1 176 ? -1.972 -15.572 12.008 1.00 45.06 176 ARG A O 1
ATOM 1360 N N . ARG A 1 177 ? -3.570 -15.172 10.488 1.00 39.75 177 ARG A N 1
ATOM 1361 C CA . ARG A 1 177 ? -3.198 -16.262 9.565 1.00 39.75 177 ARG A CA 1
ATOM 1362 C C . ARG A 1 177 ? -2.296 -15.836 8.396 1.00 39.75 177 ARG A C 1
ATOM 1364 O O . ARG A 1 177 ? -1.693 -16.719 7.795 1.00 39.75 177 ARG A O 1
ATOM 1371 N N . LEU A 1 178 ? -2.161 -14.537 8.098 1.00 45.22 178 LEU A N 1
ATOM 1372 C CA . LEU A 1 178 ? -1.291 -14.051 7.010 1.00 45.22 178 LEU A CA 1
ATOM 1373 C C . LEU A 1 178 ? 0.195 -14.145 7.389 1.00 45.22 178 LEU A C 1
ATOM 1375 O O . LEU A 1 178 ? 0.982 -14.664 6.601 1.00 45.22 178 LEU A O 1
ATOM 1379 N N . ASN A 1 179 ? 0.552 -13.842 8.644 1.00 40.53 179 ASN A N 1
ATOM 1380 C CA . ASN A 1 179 ? 1.916 -14.065 9.158 1.00 40.53 179 ASN A CA 1
ATOM 1381 C C . ASN A 1 179 ? 2.348 -15.544 9.090 1.00 40.53 179 ASN A C 1
ATOM 1383 O O . ASN A 1 179 ? 3.537 -15.848 9.049 1.00 40.53 179 ASN A O 1
ATOM 1387 N N . TYR A 1 180 ? 1.392 -16.480 9.039 1.00 34.09 180 TYR A N 1
ATOM 1388 C CA . TYR A 1 180 ? 1.681 -17.911 8.933 1.00 34.09 180 TYR A CA 1
ATOM 1389 C C . TYR A 1 180 ? 1.919 -18.384 7.490 1.00 34.09 180 TYR A C 1
ATOM 1391 O O . TYR A 1 180 ? 2.542 -19.428 7.306 1.00 34.09 180 TYR A O 1
ATOM 1399 N N . MET A 1 181 ? 1.450 -17.649 6.471 1.00 35.94 181 MET A N 1
ATOM 1400 C CA . MET A 1 181 ? 1.710 -18.001 5.067 1.00 35.94 181 MET A CA 1
ATOM 1401 C C . MET A 1 181 ? 3.082 -17.505 4.598 1.00 35.94 181 MET A C 1
ATOM 1403 O O . MET A 1 181 ? 3.814 -18.283 3.996 1.00 35.94 181 MET A O 1
ATOM 1407 N N . PHE A 1 182 ? 3.494 -16.290 4.975 1.00 42.91 182 PHE A N 1
ATOM 1408 C CA . PHE A 1 182 ? 4.815 -15.753 4.606 1.00 42.91 182 PHE A CA 1
ATOM 1409 C C . PHE A 1 182 ? 5.991 -16.410 5.357 1.00 42.91 182 PHE A C 1
ATOM 1411 O O . PHE A 1 182 ? 7.129 -16.357 4.903 1.00 42.91 182 PHE A O 1
ATOM 1418 N N . SER A 1 183 ? 5.738 -17.090 6.483 1.00 32.62 183 SER A N 1
ATOM 1419 C CA . SER A 1 183 ? 6.769 -17.822 7.239 1.00 32.62 183 SER A CA 1
ATOM 1420 C C . SER A 1 183 ? 7.120 -19.202 6.656 1.00 32.62 183 SER A C 1
ATOM 1422 O O . SER A 1 183 ? 8.106 -19.794 7.099 1.00 32.62 183 SER A O 1
ATOM 1424 N N . LYS A 1 184 ? 6.320 -19.761 5.736 1.00 29.45 184 LYS A N 1
ATOM 1425 C CA . LYS A 1 184 ? 6.504 -21.142 5.240 1.00 29.45 184 LYS A CA 1
ATOM 1426 C C . LYS A 1 184 ? 7.162 -21.255 3.865 1.00 29.45 184 LYS A C 1
ATOM 1428 O O . LYS A 1 184 ? 7.395 -22.370 3.412 1.00 29.45 184 LYS A O 1
ATOM 1433 N N . THR A 1 185 ? 7.506 -20.137 3.243 1.00 38.97 185 THR A N 1
ATOM 1434 C CA . THR A 1 185 ? 8.317 -20.068 2.021 1.00 38.97 185 THR A CA 1
ATOM 1435 C C . THR A 1 185 ? 9.749 -19.653 2.360 1.00 38.97 185 THR A C 1
ATOM 1437 O O . THR A 1 185 ? 10.207 -18.583 1.969 1.00 38.97 185 THR A O 1
ATOM 1440 N N . LYS A 1 186 ? 10.440 -20.494 3.137 1.00 35.22 186 LYS A N 1
ATOM 1441 C CA . LYS A 1 186 ? 11.904 -20.506 3.262 1.00 35.22 186 LYS A CA 1
ATOM 1442 C C . LYS A 1 186 ? 12.423 -21.876 2.861 1.00 35.22 186 LYS A C 1
ATOM 1444 O O . LYS A 1 186 ? 11.763 -22.866 3.250 1.00 35.22 186 LYS A O 1
#

pLDDT: mean 76.6, std 20.15, range [29.45, 95.44]

Secondary structure (DSSP, 8-state):
-----------------------------------SS----EEETTEEEEE-PPPS-SS-HHHHHHHHHHHTSHHHHTTTTSS--HHHHHHHHHHHHHHHHHHHHHHHHH-THHHHHHHEEEEEE-GGGT-SS-EEEEEESS--HHHHHHHHHHHHHHTTT---TTEEEEE-TTGGGHHHHHTS--

Sequence (186 aa):
MKKMVFIAILSVLLLIGGCGTEGTDGRADDSSAEQDNWGAIKNVSDRDIIAELKQTVEESPQRELASQEQLTSMEYTEGFFGDPSKELEEDMTVQAIEGPAAIEAVQKVYGGDDGFDKEGVLFFENQQNGATQSGVWIGLKAPDERLQQVLDILQQKGEGERSYQNLSIFSSVRIRRLNYMFSKTK